Protein AF-0000000069025744 (afdb_homodimer)

Nearest PDB structures (foldseek):
  7x86-assembly1_A  TM=4.328E-01  e=5.949E+00  Micromonospora sp.
  4xzv-assembly2_D  TM=4.255E-01  e=7.023E+00  Homo sapiens
  4xzv-assembly2_D  TM=4.253E-01  e=6.540E+00  Homo sapiens
  7x86-assembly1_A  TM=3.741E-01  e=5.253E+00  Micromonospora sp.

Radius of gyration: 22.53 Å; Cα contacts (8 Å, |Δi|>4): 498; chains: 2; bounding box: 58×68×42 Å

pLDDT: mean 87.61, std 18.18, range [29.34, 98.56]

Structure (mmCIF, N/CA/C/O backbone):
data_AF-0000000069025744-model_v1
#
loop_
_entity.id
_entity.type
_entity.pdbx_description
1 polymer 'Glycine-rich protein'
#
loop_
_atom_site.group_PDB
_atom_site.id
_atom_site.type_symbol
_atom_site.label_atom_id
_atom_site.label_alt_id
_atom_site.label_comp_id
_atom_site.label_asym_id
_atom_site.label_entity_id
_atom_site.label_seq_id
_atom_site.pdbx_PDB_ins_code
_atom_site.Cartn_x
_atom_site.Cartn_y
_atom_site.Cartn_z
_atom_site.occupancy
_atom_site.B_iso_or_equiv
_atom_site.auth_seq_id
_atom_site.auth_comp_id
_atom_site.auth_asym_id
_atom_site.auth_atom_id
_atom_site.pdbx_PDB_model_num
ATOM 1 N N . MET A 1 1 ? -30.109 20.422 8.227 1 29.34 1 MET A N 1
ATOM 2 C CA . MET A 1 1 ? -29.656 19.062 7.996 1 29.34 1 MET A CA 1
ATOM 3 C C . MET A 1 1 ? -28.141 18.969 8.062 1 29.34 1 MET A C 1
ATOM 5 O O . MET A 1 1 ? -27.438 19.656 7.328 1 29.34 1 MET A O 1
ATOM 9 N N . TYR A 1 2 ? -27.578 18.953 9.289 1 35.34 2 TYR A N 1
ATOM 10 C CA . TYR A 1 2 ? -26.125 18.953 9.508 1 35.34 2 TYR A CA 1
ATOM 11 C C . TYR A 1 2 ? -25.438 18.016 8.531 1 35.34 2 TYR A C 1
ATOM 13 O O . TYR A 1 2 ? -25.766 16.812 8.469 1 35.34 2 TYR A O 1
ATOM 21 N N . PHE A 1 3 ? -25.375 18.344 7.293 1 41.5 3 PHE A N 1
ATOM 22 C CA . PHE A 1 3 ? -24.547 17.5 6.445 1 41.5 3 PHE A CA 1
ATOM 23 C C . PHE A 1 3 ? -23.344 16.969 7.223 1 41.5 3 PHE A C 1
ATOM 25 O O . PHE A 1 3 ? -22.422 17.734 7.535 1 41.5 3 PHE A O 1
ATOM 32 N N . THR A 1 4 ? -23.516 16.266 8.297 1 52.62 4 THR A N 1
ATOM 33 C CA . THR A 1 4 ? -22.469 15.609 9.07 1 52.62 4 THR A CA 1
ATOM 34 C C . THR A 1 4 ? -21.406 15.031 8.148 1 52.62 4 THR A C 1
ATOM 36 O O . THR A 1 4 ? -21.688 14.133 7.355 1 52.62 4 THR A O 1
ATOM 39 N N . GLY A 1 5 ? -20.734 15.891 7.492 1 65.31 5 GLY A N 1
ATOM 40 C CA . GLY A 1 5 ? -19.719 15.539 6.512 1 65.31 5 GLY A CA 1
ATOM 41 C C . GLY A 1 5 ? -18.969 14.258 6.848 1 65.31 5 GLY A C 1
ATOM 42 O O . GLY A 1 5 ? -18.922 13.852 8.008 1 65.31 5 GLY A O 1
ATOM 43 N N . SER A 1 6 ? -18.953 13.328 5.977 1 82.25 6 SER A N 1
ATOM 44 C CA . SER A 1 6 ? -18.438 11.977 6.145 1 82.25 6 SER A CA 1
ATOM 45 C C . SER A 1 6 ? -16.922 11.992 6.328 1 82.25 6 SER A C 1
ATOM 47 O O . SER A 1 6 ? -16.25 12.922 5.883 1 82.25 6 SER A O 1
ATOM 49 N N . GLN A 1 7 ? -16.438 11.336 7.395 1 89.75 7 GLN A N 1
ATOM 50 C CA . GLN A 1 7 ? -15.008 11.102 7.613 1 89.75 7 GLN A CA 1
ATOM 51 C C . GLN A 1 7 ? -14.516 9.906 6.809 1 89.75 7 GLN A C 1
ATOM 53 O O . GLN A 1 7 ? -15.234 8.906 6.672 1 89.75 7 GLN A O 1
ATOM 58 N N . SER A 1 8 ? -13.438 10.062 6.207 1 93.19 8 SER A N 1
ATOM 59 C CA . SER A 1 8 ? -12.836 8.953 5.469 1 93.19 8 SER A CA 1
ATOM 60 C C . SER A 1 8 ? -11.32 8.953 5.613 1 93.19 8 SER A C 1
ATOM 62 O O . SER A 1 8 ? -10.727 9.961 6 1 93.19 8 SER A O 1
ATOM 64 N N . PHE A 1 9 ? -10.75 7.812 5.395 1 92.88 9 PHE A N 1
ATOM 65 C CA . PHE A 1 9 ? -9.297 7.734 5.344 1 92.88 9 PHE A CA 1
ATOM 66 C C . PHE A 1 9 ? -8.844 6.789 4.238 1 92.88 9 PHE A C 1
ATOM 68 O O . PHE A 1 9 ? -9.633 5.98 3.744 1 92.88 9 PHE A O 1
ATOM 75 N N . SER A 1 10 ? -7.699 7 3.816 1 96.56 10 SER A N 1
ATOM 76 C CA . SER A 1 10 ? -7.035 6.133 2.85 1 96.56 10 SER A CA 1
ATOM 77 C C . SER A 1 10 ? -5.574 5.906 3.221 1 96.56 10 SER A C 1
ATOM 79 O O . SER A 1 10 ? -4.957 6.75 3.873 1 96.56 10 SER A O 1
ATOM 81 N N . TYR A 1 11 ? -5.102 4.809 2.92 1 95.62 11 TYR A N 1
ATOM 82 C CA . TYR A 1 11 ? -3.707 4.441 3.15 1 95.62 11 TYR A CA 1
ATOM 83 C C . TYR A 1 11 ? -3.131 3.703 1.949 1 95.62 11 TYR A C 1
ATOM 85 O O . TYR A 1 11 ? -3.828 2.916 1.306 1 95.62 11 TYR A O 1
ATOM 93 N N . ARG A 1 12 ? -1.938 4.02 1.595 1 97.88 12 ARG A N 1
ATOM 94 C CA . ARG A 1 12 ? -1.203 3.332 0.538 1 97.88 12 ARG A CA 1
ATOM 95 C C . ARG A 1 12 ? 0.235 3.057 0.961 1 97.88 12 ARG A C 1
ATOM 97 O O . ARG A 1 12 ? 0.878 3.904 1.583 1 97.88 12 ARG A O 1
ATOM 104 N N . ARG A 1 13 ? 0.636 1.901 0.664 1 97.25 13 ARG A N 1
ATOM 105 C CA . ARG A 1 13 ? 2.023 1.521 0.908 1 97.25 13 ARG A CA 1
ATOM 106 C C . ARG A 1 13 ? 2.598 0.753 -0.278 1 97.25 13 ARG A C 1
ATOM 108 O O . ARG A 1 13 ? 1.917 -0.09 -0.867 1 97.25 13 ARG A O 1
ATOM 115 N N . VAL A 1 14 ? 3.818 1.12 -0.57 1 98.25 14 VAL A N 1
ATOM 116 C CA . VAL A 1 14 ? 4.547 0.451 -1.644 1 98.25 14 VAL A CA 1
ATOM 117 C C . VAL A 1 14 ? 5.949 0.089 -1.167 1 98.25 14 VAL A C 1
ATOM 119 O O . VAL A 1 14 ? 6.609 0.885 -0.494 1 98.25 14 VAL A O 1
ATOM 122 N N . SER A 1 15 ? 6.34 -1.076 -1.54 1 97.69 15 SER A N 1
ATOM 123 C CA . SER A 1 15 ? 7.699 -1.492 -1.217 1 97.69 15 SER A CA 1
ATOM 124 C C . SER A 1 15 ? 8.344 -2.225 -2.387 1 97.69 15 SER A C 1
ATOM 126 O O . SER A 1 15 ? 7.672 -2.955 -3.117 1 97.69 15 SER A O 1
ATOM 128 N N . TYR A 1 16 ? 9.594 -2.02 -2.525 1 97.5 16 TYR A N 1
ATOM 129 C CA . TYR A 1 16 ? 10.43 -2.74 -3.477 1 97.5 16 TYR A CA 1
ATOM 130 C C . TYR A 1 16 ? 11.633 -3.365 -2.781 1 97.5 16 TYR A C 1
ATOM 132 O O . TYR A 1 16 ? 12.164 -2.803 -1.818 1 97.5 16 TYR A O 1
ATOM 140 N N . GLY A 1 17 ? 12.016 -4.527 -3.301 1 94.12 17 GLY A N 1
ATOM 141 C CA . GLY A 1 17 ? 13.172 -5.184 -2.727 1 94.12 17 GLY A CA 1
ATOM 142 C C . GLY A 1 17 ? 13.828 -6.18 -3.672 1 94.12 17 GLY A C 1
ATOM 143 O O . GLY A 1 17 ? 13.391 -6.336 -4.812 1 94.12 17 GLY A O 1
ATOM 144 N N . GLY A 1 18 ? 14.938 -6.805 -3.146 1 89.44 18 GLY A N 1
ATOM 145 C CA . GLY A 1 18 ? 15.695 -7.828 -3.848 1 89.44 18 GLY A CA 1
ATOM 146 C C . GLY A 1 18 ? 16.391 -8.797 -2.912 1 89.44 18 GLY A C 1
ATOM 147 O O . GLY A 1 18 ? 15.844 -9.164 -1.868 1 89.44 18 GLY A O 1
ATOM 148 N N . LEU A 1 19 ? 17.5 -9.266 -3.352 1 84.44 19 LEU A N 1
ATOM 149 C CA . LEU A 1 19 ? 18.25 -10.273 -2.623 1 84.44 19 LEU A CA 1
ATOM 150 C C . LEU A 1 19 ? 18.688 -9.75 -1.259 1 84.44 19 LEU A C 1
ATOM 152 O O . LEU A 1 19 ? 18.734 -10.508 -0.286 1 84.44 19 LEU A O 1
ATOM 156 N N . ASN A 1 20 ? 18.906 -8.5 -1.206 1 88.06 20 ASN A N 1
ATOM 157 C CA . ASN A 1 20 ? 19.422 -7.918 0.027 1 88.06 20 ASN A CA 1
ATOM 158 C C . ASN A 1 20 ? 18.297 -7.336 0.882 1 88.06 20 ASN A C 1
ATOM 160 O O . ASN A 1 20 ? 18.547 -6.547 1.794 1 88.06 20 ASN A O 1
ATOM 164 N N . GLY A 1 21 ? 17.094 -7.668 0.552 1 89.25 21 GLY A N 1
ATOM 165 C CA . GLY A 1 21 ? 15.961 -7.176 1.323 1 89.25 21 GLY A CA 1
ATOM 166 C C . GLY A 1 21 ? 15.281 -5.977 0.688 1 89.25 21 GLY A C 1
ATOM 167 O O . GLY A 1 21 ? 15.477 -5.703 -0.499 1 89.25 21 GLY A O 1
ATOM 168 N N . MET A 1 22 ? 14.508 -5.336 1.455 1 93.88 22 MET A N 1
ATOM 169 C CA . MET A 1 22 ? 13.766 -4.168 0.999 1 93.88 22 MET A CA 1
ATOM 170 C C . MET A 1 22 ? 14.68 -2.955 0.858 1 93.88 22 MET A C 1
ATOM 172 O O . MET A 1 22 ? 15.445 -2.639 1.772 1 93.88 22 MET A O 1
ATOM 176 N N . TYR A 1 23 ? 14.594 -2.287 -0.299 1 97 23 TYR A N 1
ATOM 177 C CA . TYR A 1 23 ? 15.477 -1.135 -0.456 1 97 23 TYR A CA 1
ATOM 178 C C . TYR A 1 23 ? 14.664 0.151 -0.594 1 97 23 TYR A C 1
ATOM 180 O O . TYR A 1 23 ? 15.219 1.251 -0.501 1 97 23 TYR A O 1
ATOM 188 N N . TYR A 1 24 ? 13.438 0.059 -0.824 1 98.06 24 TYR A N 1
ATOM 189 C CA . TYR A 1 24 ? 12.586 1.236 -0.967 1 98.06 24 TYR A CA 1
ATOM 190 C C . TYR A 1 24 ? 11.211 0.99 -0.37 1 98.06 24 TYR A C 1
ATOM 192 O O . TYR A 1 24 ? 10.602 -0.061 -0.598 1 98.06 24 TYR A O 1
ATOM 200 N N . THR A 1 25 ? 10.719 1.903 0.374 1 97.94 25 THR A N 1
ATOM 201 C CA . THR A 1 25 ? 9.359 1.868 0.908 1 97.94 25 THR A CA 1
ATOM 202 C C . THR A 1 25 ? 8.75 3.266 0.921 1 97.94 25 THR A C 1
ATOM 204 O O . THR A 1 25 ? 9.43 4.246 1.234 1 97.94 25 THR A O 1
ATOM 207 N N . CYS A 1 26 ? 7.531 3.336 0.535 1 98.25 26 CYS A N 1
ATOM 208 C CA . CYS A 1 26 ? 6.738 4.555 0.65 1 98.25 26 CYS A CA 1
ATOM 209 C C . CYS A 1 26 ? 5.371 4.262 1.26 1 98.25 26 CYS A C 1
ATOM 211 O O . CYS A 1 26 ? 4.688 3.328 0.839 1 98.25 26 CYS A O 1
ATOM 213 N N . SER A 1 27 ? 5.012 5.008 2.217 1 97.12 27 SER A N 1
ATOM 214 C CA . SER A 1 27 ? 3.676 4.934 2.801 1 97.12 27 SER A CA 1
ATOM 215 C C . SER A 1 27 ? 2.984 6.293 2.781 1 97.12 27 SER A C 1
ATOM 217 O O . SER A 1 27 ? 3.621 7.32 3.021 1 97.12 27 SER A O 1
ATOM 219 N N . GLU A 1 28 ? 1.773 6.258 2.402 1 97.31 28 GLU A N 1
ATOM 220 C CA . GLU A 1 28 ? 0.955 7.465 2.34 1 97.31 28 GLU A CA 1
ATOM 221 C C . GLU A 1 28 ? -0.385 7.258 3.041 1 97.31 28 GLU A C 1
ATOM 223 O O . GLU A 1 28 ? -1.04 6.23 2.85 1 97.31 28 GLU A O 1
ATOM 228 N N . GLY A 1 29 ? -0.691 8.242 3.807 1 95 29 GLY A N 1
ATOM 229 C CA . GLY A 1 29 ? -1.984 8.258 4.469 1 95 29 GLY A CA 1
ATOM 230 C C . GLY A 1 29 ? -2.699 9.594 4.355 1 95 29 GLY A C 1
ATOM 231 O O . GLY A 1 29 ? -2.061 10.648 4.359 1 95 29 GLY A O 1
ATOM 232 N N . ARG A 1 30 ? -4 9.469 4.262 1 95.62 30 ARG A N 1
ATOM 233 C CA . ARG A 1 30 ? -4.82 10.68 4.191 1 95.62 30 ARG A CA 1
ATOM 234 C C . ARG A 1 30 ? -6.117 10.5 4.973 1 95.62 30 ARG A C 1
ATOM 236 O O . ARG A 1 30 ? -6.758 9.453 4.895 1 95.62 30 ARG A O 1
ATOM 243 N N . MET A 1 31 ? -6.363 11.508 5.695 1 94.19 31 MET A N 1
ATOM 244 C CA . MET A 1 31 ? -7.641 11.578 6.398 1 94.19 31 MET A CA 1
ATOM 245 C C . MET A 1 31 ? -8.398 12.844 6.023 1 94.19 31 MET A C 1
ATOM 247 O O . MET A 1 31 ? -7.805 13.914 5.891 1 94.19 31 MET A O 1
ATOM 251 N N . ILE A 1 32 ? -9.664 12.633 5.855 1 93.88 32 ILE A N 1
ATOM 252 C CA . ILE A 1 32 ? -10.531 13.758 5.527 1 93.88 32 ILE A CA 1
ATOM 253 C C . ILE A 1 32 ? -11.734 13.773 6.465 1 93.88 32 ILE A C 1
ATOM 255 O O . ILE A 1 32 ? -12.367 12.734 6.688 1 93.88 32 ILE A O 1
ATOM 259 N N . GLY A 1 33 ? -11.93 14.891 7.047 1 92 33 GLY A N 1
ATOM 260 C CA . GLY A 1 33 ? -13.094 15.07 7.898 1 92 33 GLY A CA 1
ATOM 261 C C . GLY A 1 33 ? -14.07 16.109 7.363 1 92 33 GLY A C 1
ATOM 262 O O . GLY A 1 33 ? -13.852 16.672 6.293 1 92 33 GLY A O 1
ATOM 263 N N . PRO A 1 34 ? -15.148 16.172 8.148 1 89.44 34 PRO A N 1
ATOM 264 C CA . PRO A 1 34 ? -16.094 17.219 7.754 1 89.44 34 PRO A CA 1
ATOM 265 C C . PRO A 1 34 ? -15.5 18.625 7.824 1 89.44 34 PRO A C 1
ATOM 267 O O . PRO A 1 34 ? -14.43 18.812 8.422 1 89.44 34 PRO A O 1
ATOM 270 N N . ASP A 1 35 ? -16.031 19.625 7.152 1 84.94 35 ASP A N 1
ATOM 271 C CA . ASP A 1 35 ? -15.648 21.031 7.141 1 84.94 35 ASP A CA 1
ATOM 272 C C . ASP A 1 35 ? -14.289 21.234 6.48 1 84.94 35 ASP A C 1
ATOM 274 O O . ASP A 1 35 ? -13.547 22.156 6.836 1 84.94 35 ASP A O 1
ATOM 278 N N . GLY A 1 36 ? -13.82 20.328 5.816 1 90.06 36 GLY A N 1
ATOM 279 C CA . GLY A 1 36 ? -12.656 20.516 4.965 1 90.06 36 GLY A CA 1
ATOM 280 C C . GLY A 1 36 ? -11.344 20.234 5.676 1 90.06 36 GLY A C 1
ATOM 281 O O . GLY A 1 36 ? -10.281 20.656 5.211 1 90.06 36 GLY A O 1
ATOM 282 N N . VAL A 1 37 ? -11.445 19.609 6.852 1 94.25 37 VAL A N 1
ATOM 283 C CA . VAL A 1 37 ? -10.227 19.312 7.59 1 94.25 37 VAL A CA 1
ATOM 284 C C . VAL A 1 37 ? -9.523 18.109 6.961 1 94.25 37 VAL A C 1
ATOM 286 O O . VAL A 1 37 ? -10.156 17.109 6.633 1 94.25 37 VAL A O 1
ATOM 289 N N . VAL A 1 38 ? -8.203 18.25 6.762 1 95.5 38 VAL A N 1
ATOM 290 C CA . VAL A 1 38 ? -7.445 17.203 6.094 1 95.5 38 VAL A CA 1
ATOM 291 C C . VAL A 1 38 ? -6.105 17 6.805 1 95.5 38 VAL A C 1
ATOM 293 O O . VAL A 1 38 ? -5.457 17.969 7.203 1 95.5 38 VAL A O 1
ATOM 296 N N . LEU A 1 39 ? -5.77 15.734 6.91 1 95.19 39 LEU A N 1
ATOM 297 C CA . LEU A 1 39 ? -4.426 15.344 7.316 1 95.19 39 LEU A CA 1
ATOM 298 C C . LEU A 1 39 ? -3.824 14.359 6.32 1 95.19 39 LEU A C 1
ATOM 300 O O . LEU A 1 39 ? -4.438 13.344 5.996 1 95.19 39 LEU A O 1
ATOM 304 N N . ALA A 1 40 ? -2.674 14.711 5.82 1 96.44 40 ALA A N 1
ATOM 305 C CA . ALA A 1 40 ? -1.946 13.812 4.926 1 96.44 40 ALA A CA 1
ATOM 306 C C . ALA A 1 40 ? -0.527 13.57 5.434 1 96.44 40 ALA A C 1
ATOM 308 O O . ALA A 1 40 ? 0.134 14.492 5.914 1 96.44 40 ALA A O 1
ATOM 309 N N . GLU A 1 41 ? -0.184 12.383 5.32 1 95.81 41 GLU A N 1
ATOM 310 C CA . GLU A 1 41 ? 1.16 11.984 5.73 1 95.81 41 GLU A CA 1
ATOM 311 C C . GLU A 1 41 ? 1.815 11.086 4.688 1 95.81 41 GLU A C 1
ATOM 313 O O . GLU A 1 41 ? 1.167 10.195 4.129 1 95.81 41 GLU A O 1
ATOM 318 N N . MET A 1 42 ? 3.072 11.398 4.457 1 97.69 42 MET A N 1
ATOM 319 C CA . MET A 1 42 ? 3.857 10.57 3.553 1 97.69 42 MET A CA 1
ATOM 320 C C . MET A 1 42 ? 5.242 10.289 4.129 1 97.69 42 MET A C 1
ATOM 322 O O . MET A 1 42 ? 5.922 11.211 4.59 1 97.69 42 MET A O 1
ATOM 326 N N . LYS A 1 43 ? 5.562 9.078 4.176 1 97.44 43 LYS A N 1
ATOM 327 C CA . LYS A 1 43 ? 6.902 8.648 4.562 1 97.44 43 LYS A CA 1
ATOM 328 C C . LYS A 1 43 ? 7.562 7.828 3.453 1 97.44 43 LYS A C 1
ATOM 330 O O . LYS A 1 43 ? 6.969 6.875 2.941 1 97.44 43 LYS A O 1
ATOM 335 N N . GLU A 1 44 ? 8.734 8.242 3.145 1 98.44 44 GLU A N 1
ATOM 336 C CA . GLU A 1 44 ? 9.516 7.551 2.129 1 98.44 44 GLU A CA 1
ATOM 337 C C . GLU A 1 44 ? 10.906 7.207 2.648 1 98.44 44 GLU A C 1
ATOM 339 O O . GLU A 1 44 ? 11.555 8.031 3.295 1 98.44 44 GLU A O 1
ATOM 344 N N . GLU A 1 45 ? 11.258 5.984 2.428 1 98.38 45 GLU A N 1
ATOM 345 C CA . GLU A 1 45 ? 12.594 5.531 2.785 1 98.38 45 GLU A CA 1
ATOM 346 C C . GLU A 1 45 ? 13.289 4.863 1.601 1 98.38 45 GLU A C 1
ATOM 348 O O . GLU A 1 45 ? 12.766 3.898 1.035 1 98.38 45 GLU A O 1
ATOM 353 N N . ASP A 1 46 ? 14.414 5.445 1.262 1 98.38 46 ASP A N 1
ATOM 354 C CA . ASP A 1 46 ? 15.289 4.887 0.235 1 98.38 46 ASP A CA 1
ATOM 355 C C . ASP A 1 46 ? 16.609 4.406 0.835 1 98.38 46 ASP A C 1
ATOM 357 O O . ASP A 1 46 ? 17.484 5.215 1.145 1 98.38 46 ASP A O 1
ATOM 361 N N . LYS A 1 47 ? 16.734 3.145 0.866 1 96.94 47 LYS A N 1
ATOM 362 C CA . LYS A 1 47 ? 17.906 2.57 1.543 1 96.94 47 LYS A CA 1
ATOM 363 C C . LYS A 1 47 ? 19.109 2.539 0.62 1 96.94 47 LYS A C 1
ATOM 365 O O . LYS A 1 47 ? 20.25 2.412 1.084 1 96.94 47 LYS A O 1
ATOM 370 N N . MET A 1 48 ? 18.875 2.57 -0.663 1 95.44 48 MET A N 1
ATOM 371 C CA . MET A 1 48 ? 19.984 2.521 -1.607 1 95.44 48 MET A CA 1
ATOM 372 C C . MET A 1 48 ? 20.891 3.742 -1.45 1 95.44 48 MET A C 1
ATOM 374 O O . MET A 1 48 ? 22.109 3.635 -1.553 1 95.44 48 MET A O 1
ATOM 378 N N . ILE A 1 49 ? 20.297 4.816 -1.149 1 96.31 49 ILE A N 1
ATOM 379 C CA . ILE A 1 49 ? 21.094 6.031 -0.992 1 96.31 49 ILE A CA 1
ATOM 380 C C . ILE A 1 49 ? 21.062 6.477 0.469 1 96.31 49 ILE A C 1
ATOM 382 O O . ILE A 1 49 ? 21.703 7.469 0.832 1 96.31 49 ILE A O 1
ATOM 386 N N . GLY A 1 50 ? 20.328 5.82 1.246 1 97.56 50 GLY A N 1
ATOM 387 C CA . GLY A 1 50 ? 20.312 6.09 2.676 1 97.56 50 GLY A CA 1
ATOM 388 C C . GLY A 1 50 ? 19.594 7.379 3.029 1 97.56 50 GLY A C 1
ATOM 389 O O . GLY A 1 50 ? 20.062 8.148 3.871 1 97.56 50 GLY A O 1
ATOM 390 N N . GLU A 1 51 ? 18.547 7.66 2.344 1 98.19 51 GLU A N 1
ATOM 391 C CA . GLU A 1 51 ? 17.766 8.867 2.605 1 98.19 51 GLU A CA 1
ATOM 392 C C . GLU A 1 51 ? 16.328 8.531 2.969 1 98.19 51 GLU A C 1
ATOM 394 O O . GLU A 1 51 ? 15.797 7.5 2.551 1 98.19 51 GLU A O 1
ATOM 399 N N . SER A 1 52 ? 15.766 9.422 3.746 1 98.31 52 SER A N 1
ATOM 400 C CA . SER A 1 52 ? 14.336 9.312 4.02 1 98.31 52 SER A CA 1
ATOM 401 C C . SER A 1 52 ? 13.656 10.672 3.996 1 98.31 52 SER A C 1
ATOM 403 O O . SER A 1 52 ? 14.297 11.695 4.262 1 98.31 52 SER A O 1
ATOM 405 N N . LEU A 1 53 ? 12.414 10.68 3.588 1 98.44 53 LEU A N 1
ATOM 406 C CA . LEU A 1 53 ? 11.547 11.859 3.559 1 98.44 53 LEU A CA 1
ATOM 407 C C . LEU A 1 53 ? 10.266 11.602 4.344 1 98.44 53 LEU A C 1
ATOM 409 O O . LEU A 1 53 ? 9.633 10.555 4.191 1 98.44 53 LEU A O 1
ATOM 413 N N . HIS A 1 54 ? 9.984 12.57 5.184 1 97.31 54 HIS A N 1
ATOM 414 C CA . HIS A 1 54 ? 8.734 12.531 5.93 1 97.31 54 HIS A CA 1
ATOM 415 C C . HIS A 1 54 ? 7.973 13.852 5.809 1 97.31 54 HIS A C 1
ATOM 417 O O . HIS A 1 54 ? 8.484 14.906 6.184 1 97.31 54 HIS A O 1
ATOM 423 N N . THR A 1 55 ? 6.742 13.758 5.293 1 97.94 55 THR A N 1
ATOM 424 C CA . THR A 1 55 ? 5.926 14.945 5.109 1 97.94 55 THR A CA 1
ATOM 425 C C . THR A 1 55 ? 4.602 14.812 5.855 1 97.94 55 THR A C 1
ATOM 427 O O . THR A 1 55 ? 3.932 13.781 5.766 1 97.94 55 THR A O 1
ATOM 430 N N . ILE A 1 56 ? 4.324 15.82 6.605 1 96.56 56 ILE A N 1
ATOM 431 C CA . ILE A 1 56 ? 2.998 15.945 7.199 1 96.56 56 ILE A CA 1
ATOM 432 C C . ILE A 1 56 ? 2.322 17.219 6.68 1 96.56 56 ILE A C 1
ATOM 434 O O . ILE A 1 56 ? 2.904 18.297 6.727 1 96.56 56 ILE A O 1
ATOM 438 N N . SER A 1 57 ? 1.107 17.047 6.188 1 97.38 57 SER A N 1
ATOM 439 C CA . SER A 1 57 ? 0.341 18.172 5.656 1 97.38 57 SER A CA 1
ATOM 440 C C . SER A 1 57 ? -1.021 18.281 6.336 1 97.38 57 SER A C 1
ATOM 442 O O . SER A 1 57 ? -1.79 17.312 6.352 1 97.38 57 SER A O 1
ATOM 444 N N . LYS A 1 58 ? -1.201 19.422 6.809 1 96.06 58 LYS A N 1
ATOM 445 C CA . LYS A 1 58 ? -2.479 19.766 7.43 1 96.06 58 LYS A CA 1
ATOM 446 C C . LYS A 1 58 ? -3.244 20.781 6.598 1 96.06 58 LYS A C 1
ATOM 448 O O . LYS A 1 58 ? -2.65 21.719 6.051 1 96.06 58 LYS A O 1
ATOM 453 N N . GLY A 1 59 ? -4.547 20.547 6.445 1 96.88 59 GLY A N 1
ATOM 454 C CA . GLY A 1 59 ? -5.367 21.484 5.691 1 96.88 59 GLY A CA 1
ATOM 455 C C . GLY A 1 59 ? -6.73 21.719 6.312 1 96.88 59 GLY A C 1
ATOM 456 O O . GLY A 1 59 ? -7.324 20.797 6.879 1 96.88 59 GLY A O 1
ATOM 457 N N . ILE A 1 60 ? -7.223 22.875 6.141 1 95.31 60 ILE A N 1
ATOM 458 C CA . ILE A 1 60 ? -8.602 23.203 6.492 1 95.31 60 ILE A CA 1
ATOM 459 C C . ILE A 1 60 ? -9.109 24.328 5.586 1 95.31 60 ILE A C 1
ATOM 461 O O . ILE A 1 60 ? -8.484 25.391 5.488 1 95.31 60 ILE A O 1
ATOM 465 N N . HIS A 1 61 ? -10.258 23.984 4.887 1 94.62 61 HIS A N 1
ATOM 466 C CA . HIS A 1 61 ? -10.789 24.891 3.875 1 94.62 61 HIS A CA 1
ATOM 467 C C . HIS A 1 61 ? -9.727 25.25 2.838 1 94.62 61 HIS A C 1
ATOM 469 O O . HIS A 1 61 ? -9.234 24.375 2.123 1 94.62 61 HIS A O 1
ATOM 475 N N . ASN A 1 62 ? -9.328 26.516 2.768 1 95.56 62 ASN A N 1
ATOM 476 C CA . ASN A 1 62 ? -8.383 26.906 1.721 1 95.56 62 ASN A CA 1
ATOM 477 C C . ASN A 1 62 ? -6.977 27.109 2.275 1 95.56 62 ASN A C 1
ATOM 479 O O . ASN A 1 62 ? -6.07 27.516 1.549 1 95.56 62 ASN A O 1
ATOM 483 N N . LYS A 1 63 ? -6.766 26.812 3.486 1 97.62 63 LYS A N 1
ATOM 484 C CA . LYS A 1 63 ? -5.469 27.031 4.125 1 97.62 63 LYS A CA 1
ATOM 485 C C . LYS A 1 63 ? -4.758 25.703 4.383 1 97.62 63 LYS A C 1
ATOM 487 O O . LYS A 1 63 ? -5.406 24.688 4.613 1 97.62 63 LYS A O 1
ATOM 492 N N . GLY A 1 64 ? -3.408 25.719 4.352 1 97.75 64 GLY A N 1
ATOM 493 C CA . GLY A 1 64 ? -2.639 24.5 4.551 1 97.75 64 GLY A CA 1
ATOM 494 C C . GLY A 1 64 ? -1.244 24.766 5.09 1 97.75 64 GLY A C 1
ATOM 495 O O . GLY A 1 64 ? -0.662 25.812 4.84 1 97.75 64 GLY A O 1
ATOM 496 N N . HIS A 1 65 ? -0.839 23.812 5.766 1 97.94 65 HIS A N 1
ATOM 497 C CA . HIS A 1 65 ? 0.507 23.812 6.328 1 97.94 65 HIS A CA 1
ATOM 498 C C . HIS A 1 65 ? 1.169 22.438 6.148 1 97.94 65 HIS A C 1
ATOM 500 O O . HIS A 1 65 ? 0.625 21.422 6.578 1 97.94 65 HIS A O 1
ATOM 506 N N . SER A 1 66 ? 2.336 22.422 5.48 1 98.06 66 SER A N 1
ATOM 507 C CA . SER A 1 66 ? 3.076 21.172 5.277 1 98.06 66 SER A CA 1
ATOM 508 C C . SER A 1 66 ? 4.5 21.281 5.816 1 98.06 66 SER A C 1
ATOM 510 O O . SER A 1 66 ? 5.156 22.312 5.637 1 98.06 66 SER A O 1
ATOM 512 N N . VAL A 1 67 ? 4.887 20.234 6.469 1 97.69 67 VAL A N 1
ATOM 513 C CA . VAL A 1 67 ? 6.262 20.125 6.949 1 97.69 67 VAL A CA 1
ATOM 514 C C . VAL A 1 67 ? 6.91 18.875 6.375 1 97.69 67 VAL A C 1
ATOM 516 O O . VAL A 1 67 ? 6.395 17.766 6.559 1 97.69 67 VAL A O 1
ATOM 519 N N . THR A 1 68 ? 7.969 19.078 5.684 1 98.25 68 THR A N 1
ATOM 520 C CA . THR A 1 68 ? 8.742 17.953 5.145 1 98.25 68 THR A CA 1
ATOM 521 C C . THR A 1 68 ? 10.109 17.891 5.809 1 98.25 68 THR A C 1
ATOM 523 O O . THR A 1 68 ? 10.852 18.875 5.828 1 98.25 68 THR A O 1
ATOM 526 N N . THR A 1 69 ? 10.375 16.766 6.348 1 98.38 69 THR A N 1
ATOM 527 C CA . THR A 1 69 ? 11.68 16.5 6.938 1 98.38 69 THR A CA 1
ATOM 528 C C . THR A 1 69 ? 12.469 15.508 6.094 1 98.38 69 THR A C 1
ATOM 530 O O . THR A 1 69 ? 11.969 14.422 5.777 1 98.38 69 THR A O 1
ATOM 533 N N . LYS A 1 70 ? 13.641 15.906 5.73 1 98.56 70 LYS A N 1
ATOM 534 C CA . LYS A 1 70 ? 14.562 15.031 5.016 1 98.56 70 LYS A CA 1
ATOM 535 C C . LYS A 1 70 ? 15.711 14.586 5.914 1 98.56 70 LYS A C 1
ATOM 537 O O . LYS A 1 70 ? 16.344 15.414 6.582 1 98.56 70 LYS A O 1
ATOM 542 N N . HIS A 1 71 ? 15.891 13.305 5.906 1 98.56 71 HIS A N 1
ATOM 543 C CA . HIS A 1 71 ? 17.078 12.727 6.543 1 98.56 71 HIS A CA 1
ATOM 544 C C . HIS A 1 71 ? 18.062 12.203 5.504 1 98.56 71 HIS A C 1
ATOM 546 O O . HIS A 1 71 ? 17.734 11.305 4.727 1 98.56 71 HIS A O 1
ATOM 552 N N . SER A 1 72 ? 19.266 12.75 5.609 1 97.81 72 SER A N 1
ATOM 553 C CA . SER A 1 72 ? 20.281 12.383 4.621 1 97.81 72 SER A CA 1
ATOM 554 C C . SER A 1 72 ? 21.188 11.281 5.145 1 97.81 72 SER A C 1
ATOM 556 O O . SER A 1 72 ? 21.203 11.008 6.348 1 97.81 72 SER A O 1
ATOM 558 N N . SER A 1 73 ? 21.906 10.703 4.16 1 96.94 73 SER A N 1
ATOM 559 C CA . SER A 1 73 ? 22.75 9.562 4.477 1 96.94 73 SER A CA 1
ATOM 560 C C . SER A 1 73 ? 23.906 9.969 5.395 1 96.94 73 SER A C 1
ATOM 562 O O . SER A 1 73 ? 24.422 9.141 6.145 1 96.94 73 SER A O 1
ATOM 564 N N . ASP A 1 74 ? 24.203 11.117 5.422 1 96.62 74 ASP A N 1
ATOM 565 C CA . ASP A 1 74 ? 25.312 11.562 6.266 1 96.62 74 ASP A CA 1
ATOM 566 C C . ASP A 1 74 ? 24.812 11.977 7.648 1 96.62 74 ASP A C 1
ATOM 568 O O . ASP A 1 74 ? 25.562 12.523 8.453 1 96.62 74 ASP A O 1
ATOM 572 N N . GLY A 1 75 ? 23.594 11.82 7.859 1 95.81 75 GLY A N 1
ATOM 573 C CA . GLY A 1 75 ? 23.047 12.078 9.18 1 95.81 75 GLY A CA 1
ATOM 574 C C . GLY A 1 75 ? 22.406 13.445 9.305 1 95.81 75 GLY A C 1
ATOM 575 O O . GLY A 1 75 ? 21.797 13.758 10.328 1 95.81 75 GLY A O 1
ATOM 576 N N . ARG A 1 76 ? 22.516 14.234 8.281 1 97.38 76 ARG A N 1
ATOM 577 C CA . ARG A 1 76 ? 21.922 15.562 8.328 1 97.38 76 ARG A CA 1
ATOM 578 C C . ARG A 1 76 ? 20.406 15.492 8.211 1 97.38 76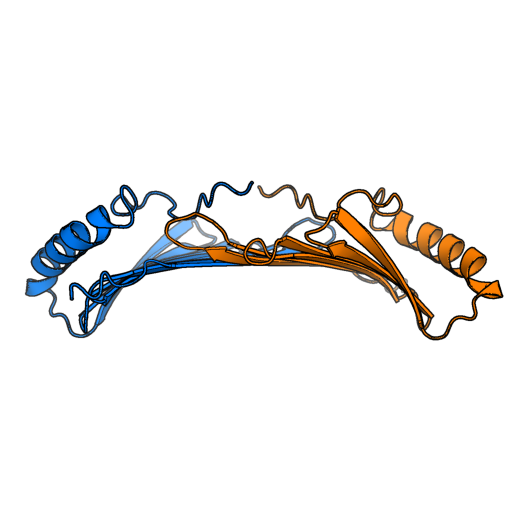 ARG A C 1
ATOM 580 O O . ARG A 1 76 ? 19.875 14.633 7.504 1 97.38 76 ARG A O 1
ATOM 587 N N . GLU A 1 77 ? 19.766 16.422 8.93 1 97.94 77 GLU A N 1
ATOM 588 C CA . GLU A 1 77 ? 18.312 16.594 8.844 1 97.94 77 GLU A CA 1
ATOM 589 C C . GLU A 1 77 ? 17.953 17.984 8.328 1 97.94 77 GLU A C 1
ATOM 591 O O . GLU A 1 77 ? 18.453 19 8.852 1 97.94 77 GLU A O 1
ATOM 596 N N . ASP A 1 78 ? 17.172 18.031 7.293 1 98.25 78 ASP A N 1
ATOM 597 C CA . ASP A 1 78 ? 16.656 19.281 6.742 1 98.25 78 ASP A CA 1
ATOM 598 C C . ASP A 1 78 ? 15.133 19.312 6.773 1 98.25 78 ASP A C 1
ATOM 600 O O . ASP A 1 78 ? 14.484 18.297 6.531 1 98.25 78 ASP A O 1
ATOM 604 N N . THR A 1 79 ? 14.633 20.484 7.184 1 98.12 79 THR A N 1
ATOM 605 C CA . THR A 1 79 ? 13.188 20.625 7.254 1 98.12 79 THR A CA 1
ATOM 606 C C . THR A 1 79 ? 12.711 21.766 6.367 1 98.12 79 THR A C 1
ATOM 608 O O . THR A 1 79 ? 13.32 22.844 6.352 1 98.12 79 THR A O 1
ATOM 611 N N . LEU A 1 80 ? 11.664 21.484 5.59 1 98.25 80 LEU A N 1
ATOM 612 C CA . LEU A 1 80 ? 11.016 22.484 4.746 1 98.25 80 LEU A CA 1
ATOM 613 C C . LEU A 1 80 ? 9.555 22.688 5.152 1 98.25 80 LEU A C 1
ATOM 615 O O . LEU A 1 80 ? 8.797 21.719 5.238 1 98.25 80 LEU A O 1
ATOM 619 N N . GLN A 1 81 ? 9.312 23.969 5.484 1 96.62 81 GLN A N 1
ATOM 620 C CA . GLN A 1 81 ? 7.938 24.328 5.812 1 96.62 81 GLN A CA 1
ATOM 621 C C . GLN A 1 81 ? 7.273 25.078 4.656 1 96.62 81 GLN A C 1
ATOM 623 O O . GLN A 1 81 ? 7.867 25.984 4.07 1 96.62 81 GLN A O 1
ATOM 628 N N . THR A 1 82 ? 6.027 24.594 4.352 1 98 82 THR A N 1
ATOM 629 C CA . THR A 1 82 ? 5.273 25.219 3.275 1 98 82 THR A CA 1
ATOM 630 C C . THR A 1 82 ? 3.891 25.641 3.762 1 98 82 THR A C 1
ATOM 632 O O . THR A 1 82 ? 3.158 24.844 4.34 1 98 82 THR A O 1
ATOM 635 N N . LEU A 1 83 ? 3.605 26.922 3.527 1 98.44 83 LEU A N 1
ATOM 636 C CA . LEU A 1 83 ? 2.289 27.453 3.857 1 98.44 83 LEU A CA 1
ATOM 637 C C . LEU A 1 83 ? 1.467 27.688 2.596 1 98.44 83 LEU A C 1
ATOM 639 O O . LEU A 1 83 ? 1.975 28.234 1.609 1 98.44 83 LEU A O 1
ATOM 643 N N . HIS A 1 84 ? 0.312 27.312 2.568 1 98.12 84 HIS A N 1
ATOM 644 C CA . HIS A 1 84 ? -0.621 27.516 1.468 1 98.12 84 HIS A CA 1
ATOM 645 C C . HIS A 1 84 ? -1.774 28.422 1.891 1 98.12 84 HIS A C 1
ATOM 647 O O . HIS A 1 84 ? -2.576 28.047 2.75 1 98.12 84 HIS A O 1
ATOM 653 N N . ASN A 1 85 ? -1.912 29.578 1.298 1 97.44 85 ASN A N 1
ATOM 654 C CA . ASN A 1 85 ? -2.945 30.578 1.567 1 97.44 85 ASN A CA 1
ATOM 655 C C . ASN A 1 85 ? -2.955 31 3.035 1 97.44 85 ASN A C 1
ATOM 657 O O . ASN A 1 85 ? -4.02 31.141 3.635 1 97.44 85 ASN A O 1
ATOM 661 N N . LEU A 1 86 ? -1.857 30.969 3.553 1 92.38 86 LEU A N 1
ATOM 662 C CA . LEU A 1 86 ? -1.624 31.297 4.957 1 92.38 86 LEU A CA 1
ATOM 663 C C . LEU A 1 86 ? -0.323 32.094 5.121 1 92.38 86 LEU A C 1
ATOM 665 O O . LEU A 1 86 ? 0.706 31.703 4.555 1 92.38 86 LEU A O 1
ATOM 669 N N . ASP A 1 87 ? -0.42 33.25 5.84 1 94.75 87 ASP A N 1
ATOM 670 C CA . ASP A 1 87 ? 0.811 33.969 6.145 1 94.75 87 ASP A CA 1
ATOM 671 C C . ASP A 1 87 ? 1.449 33.438 7.43 1 94.75 87 ASP A C 1
ATOM 673 O O . ASP A 1 87 ? 0.773 32.844 8.266 1 94.75 87 ASP A O 1
ATOM 677 N N . GLU A 1 88 ? 2.717 33.625 7.625 1 94.94 88 GLU A N 1
ATOM 678 C CA . GLU A 1 88 ? 3.477 33.125 8.766 1 94.94 88 GLU A CA 1
ATOM 679 C C . GLU A 1 88 ? 2.879 33.594 10.086 1 94.94 88 GLU A C 1
ATOM 681 O O . GLU A 1 88 ? 2.863 32.844 11.07 1 94.94 88 GLU A O 1
ATOM 686 N N . ASP A 1 89 ? 2.396 34.844 10.141 1 96.25 89 ASP A N 1
ATOM 687 C CA . ASP A 1 89 ? 1.879 35.406 11.391 1 96.25 89 ASP A CA 1
ATOM 688 C C . ASP A 1 89 ? 0.545 34.75 11.766 1 96.25 89 ASP A C 1
ATOM 690 O O . ASP A 1 89 ? 0.095 34.875 12.906 1 96.25 89 ASP A O 1
ATOM 694 N N . GLU A 1 90 ? -0.019 34.062 10.742 1 97.06 90 GLU A N 1
ATOM 695 C CA . GLU A 1 90 ? -1.307 33.438 10.969 1 97.06 90 GLU A CA 1
ATOM 696 C C . GLU A 1 90 ? -1.129 31.953 11.305 1 97.06 90 GLU A C 1
ATOM 698 O O . GLU A 1 90 ? -2.1 31.266 11.625 1 97.06 90 GLU A O 1
ATOM 703 N N . LEU A 1 91 ? 0.012 31.438 11.258 1 97.38 91 LEU A N 1
ATOM 704 C CA . LEU A 1 91 ? 0.284 30 11.391 1 97.38 91 LEU A CA 1
ATOM 705 C C . LEU A 1 91 ? -0.213 29.469 12.734 1 97.38 91 LEU A C 1
ATOM 707 O O . LEU A 1 91 ? -0.811 28.391 12.797 1 97.38 91 LEU A O 1
ATOM 711 N N . GLY A 1 92 ? 0.07 30.125 13.766 1 96.44 92 GLY A N 1
ATOM 712 C CA . GLY A 1 92 ? -0.381 29.703 15.078 1 96.44 92 GLY A CA 1
ATOM 713 C C . GLY A 1 92 ? -1.884 29.5 15.156 1 96.44 92 GLY A C 1
ATOM 714 O O . GLY A 1 92 ? -2.355 28.484 15.656 1 96.44 92 GLY A O 1
ATOM 715 N N . ASP A 1 93 ? -2.576 30.578 14.695 1 97.06 93 ASP A N 1
ATOM 716 C CA . ASP A 1 93 ? -4.031 30.484 14.688 1 97.06 93 ASP A CA 1
ATOM 717 C C . ASP A 1 93 ? -4.508 29.328 13.82 1 97.06 93 ASP A C 1
ATOM 719 O O . ASP A 1 93 ? -5.457 28.625 14.172 1 97.06 93 ASP A O 1
ATOM 723 N N . PHE A 1 94 ? -3.904 29.203 12.641 1 96.88 94 PHE A N 1
ATOM 724 C CA . PHE A 1 94 ? -4.227 28.094 11.75 1 96.88 94 PHE A CA 1
ATOM 725 C C . PHE A 1 94 ? -4.062 26.766 12.469 1 96.88 94 PHE A C 1
ATOM 727 O O . PHE A 1 94 ? -4.957 25.922 12.43 1 96.88 94 PHE A O 1
ATOM 734 N N . GLU A 1 95 ? -2.928 26.516 13.094 1 95.5 95 GLU A N 1
ATOM 735 C CA . GLU A 1 95 ? -2.654 25.25 13.781 1 95.5 95 GLU A CA 1
ATOM 736 C C . GLU A 1 95 ? -3.689 24.969 14.867 1 95.5 95 GLU A C 1
ATOM 738 O O . GLU A 1 95 ? -4.145 23.844 15.023 1 95.5 95 GLU A O 1
ATOM 743 N N . GLN A 1 96 ? -4.023 26.016 15.625 1 94.94 96 GLN A N 1
ATOM 744 C CA . GLN A 1 96 ? -5.016 25.859 16.688 1 94.94 96 GLN A CA 1
ATOM 745 C C . GLN A 1 96 ? -6.379 25.484 16.109 1 94.94 96 GLN A C 1
ATOM 747 O O . GLN A 1 96 ? -7.047 24.578 16.625 1 94.94 96 GLN A O 1
ATOM 752 N N . ASN A 1 97 ? -6.812 26.203 15.062 1 94.81 97 ASN A N 1
ATOM 753 C CA . ASN A 1 97 ? -8.086 25.922 14.414 1 94.81 97 ASN A CA 1
ATOM 754 C C . ASN A 1 97 ? -8.117 24.5 13.836 1 94.81 97 ASN A C 1
ATOM 756 O O . ASN A 1 97 ? -9.117 23.797 13.984 1 94.81 97 ASN A O 1
ATOM 760 N N . TRP A 1 98 ? -7.062 24.188 13.203 1 95.25 98 TRP A N 1
ATOM 761 C CA . TRP A 1 98 ? -6.984 22.859 12.625 1 95.25 98 TRP A CA 1
ATOM 762 C C . TRP A 1 98 ? -7.113 21.797 13.711 1 95.25 98 TRP A C 1
ATOM 764 O O . TRP A 1 98 ? -7.891 20.844 13.57 1 95.25 98 TRP A O 1
ATOM 774 N N . LYS A 1 99 ? -6.336 21.891 14.711 1 92.31 99 LYS A N 1
ATOM 775 C CA . LYS A 1 99 ? -6.352 20.922 15.805 1 92.31 99 LYS A CA 1
ATOM 776 C C . LYS A 1 99 ? -7.754 20.797 16.406 1 92.31 99 LYS A C 1
ATOM 778 O O . LYS A 1 99 ? -8.219 19.688 16.656 1 92.31 99 LYS A O 1
ATOM 783 N N . ALA A 1 100 ? -8.352 21.891 16.625 1 92.44 100 ALA A N 1
ATOM 784 C CA . ALA A 1 100 ? -9.68 21.891 17.219 1 92.44 100 ALA A CA 1
ATOM 785 C C . ALA A 1 100 ? -10.664 21.094 16.359 1 92.44 100 ALA A C 1
ATOM 787 O O . ALA A 1 100 ? -11.508 20.359 16.891 1 92.44 100 ALA A O 1
ATOM 788 N N . ASN A 1 101 ? -10.562 21.266 15.062 1 91.31 101 ASN A N 1
ATOM 789 C CA . ASN A 1 101 ? -11.469 20.562 14.148 1 91.31 101 ASN A CA 1
ATOM 790 C C . ASN A 1 101 ? -11.055 19.109 13.953 1 91.31 101 ASN A C 1
ATOM 792 O O . ASN A 1 101 ? -11.906 18.234 13.859 1 91.31 101 ASN A O 1
ATOM 796 N N . ALA A 1 102 ? -9.766 18.891 13.836 1 90.31 102 ALA A N 1
ATOM 797 C CA . ALA A 1 102 ? -9.266 17.547 13.594 1 90.31 102 ALA A CA 1
ATOM 798 C C . ALA A 1 102 ? -9.539 16.625 14.789 1 90.31 102 ALA A C 1
ATOM 800 O O . ALA A 1 102 ? -9.836 15.445 14.617 1 90.31 102 ALA A O 1
ATOM 801 N N . ASP A 1 103 ? -9.367 17.109 15.953 1 87.19 103 ASP A N 1
ATOM 802 C CA . ASP A 1 103 ? -9.508 16.312 17.172 1 87.19 103 ASP A CA 1
ATOM 803 C C . ASP A 1 103 ? -10.922 15.742 17.297 1 87.19 103 ASP A C 1
ATOM 805 O O . ASP A 1 103 ? -11.133 14.734 17.969 1 87.19 103 ASP A O 1
ATOM 809 N N . LYS A 1 104 ? -11.875 16.328 16.672 1 84.81 104 LYS A N 1
ATOM 810 C CA . LYS A 1 104 ? -13.242 15.836 16.688 1 84.81 104 LYS A CA 1
ATOM 811 C C . LYS A 1 104 ? -13.359 14.523 15.906 1 84.81 104 LYS A C 1
ATOM 813 O O . LYS A 1 104 ? -14.172 13.664 16.25 1 84.81 104 LYS A O 1
ATOM 818 N N . TYR A 1 105 ? -12.508 14.453 14.906 1 82.5 105 TYR A N 1
ATOM 819 C CA . TYR A 1 105 ? -12.734 13.375 13.953 1 82.5 105 TYR A CA 1
ATOM 820 C C . TYR A 1 105 ? -11.57 12.391 13.953 1 82.5 105 TYR A C 1
ATOM 822 O O . TYR A 1 105 ? -11.734 11.219 13.602 1 82.5 105 TYR A O 1
ATOM 830 N N . PHE A 1 106 ? -10.43 12.781 14.172 1 81.81 106 PHE A N 1
ATOM 831 C CA . PHE A 1 106 ? -9.273 11.906 14.266 1 81.81 106 PHE A CA 1
ATOM 832 C C . PHE A 1 106 ? -8.461 12.211 15.516 1 81.81 106 PHE A C 1
ATOM 834 O O . PHE A 1 106 ? -7.297 12.602 15.43 1 81.81 106 PHE A O 1
ATOM 841 N N . PRO A 1 107 ? -9 11.805 16.562 1 76.31 107 PRO A N 1
ATOM 842 C CA . PRO A 1 107 ? -8.367 12.141 17.828 1 76.31 107 PRO A CA 1
ATOM 843 C C . PRO A 1 107 ? -6.957 11.562 17.953 1 76.31 107 PRO A C 1
ATOM 845 O O . PRO A 1 107 ? -6.723 10.406 17.594 1 76.31 107 PRO A O 1
ATOM 848 N N . GLY A 1 108 ? -6.016 12.297 18.469 1 72.56 108 GLY A N 1
ATOM 849 C CA . GLY A 1 108 ? -4.652 11.883 18.75 1 72.56 108 GLY A CA 1
ATOM 850 C C . GLY A 1 108 ? -3.717 12.039 17.562 1 72.56 108 GLY A C 1
ATOM 851 O O . GLY A 1 108 ? -2.559 11.617 17.625 1 72.56 108 GLY A O 1
ATOM 852 N N . ARG A 1 109 ? -4.156 12.492 16.469 1 72.75 109 ARG A N 1
ATOM 853 C CA . ARG A 1 109 ? -3.311 12.57 15.289 1 72.75 109 ARG A CA 1
ATOM 854 C C . ARG A 1 109 ? -2.615 13.922 15.203 1 72.75 109 ARG A C 1
ATOM 856 O O . ARG A 1 109 ? -1.811 14.164 14.297 1 72.75 109 ARG A O 1
ATOM 863 N N . ASP A 1 110 ? -2.846 14.836 16.125 1 60.28 110 ASP A N 1
ATOM 864 C CA . ASP A 1 110 ? -2.207 16.141 16.109 1 60.28 110 ASP A CA 1
ATOM 865 C C . ASP A 1 110 ? -0.736 16.047 16.516 1 60.28 110 ASP A C 1
ATOM 867 O O . ASP A 1 110 ? 0.059 16.938 16.203 1 60.28 110 ASP A O 1
ATOM 871 N N . LYS A 1 111 ? -0.35 15.125 17.531 1 53.47 111 LYS A N 1
ATOM 872 C CA . LYS A 1 111 ? 0.985 15.086 18.125 1 53.47 111 LYS A CA 1
ATOM 873 C C . LYS A 1 111 ? 1.97 14.367 17.203 1 53.47 111 LYS A C 1
ATOM 875 O O . LYS A 1 111 ? 3.018 13.898 17.656 1 53.47 111 LYS A O 1
ATOM 880 N N . GLY A 1 112 ? 2.006 14.617 16.016 1 52.59 112 GLY A N 1
ATOM 881 C CA . GLY A 1 112 ? 3.049 13.984 15.227 1 52.59 112 GLY A CA 1
ATOM 882 C C . GLY A 1 112 ? 2.918 12.477 15.164 1 52.59 112 GLY A C 1
ATOM 883 O O . GLY A 1 112 ? 3.846 11.789 14.734 1 52.59 112 GLY A O 1
ATOM 884 N N . SER A 1 113 ? 2.355 11.992 16.25 1 49.94 113 SER A N 1
ATOM 885 C CA . SER A 1 113 ? 2.293 10.539 16.344 1 49.94 113 SER A CA 1
ATOM 886 C C . SER A 1 113 ? 1.703 9.93 15.086 1 49.94 113 SER A C 1
ATOM 888 O O . SER A 1 113 ? 0.96 10.594 14.359 1 49.94 113 SER A O 1
ATOM 890 N N . ALA A 1 114 ? 2.398 8.828 14.586 1 47.66 114 ALA A N 1
ATOM 891 C CA . ALA A 1 114 ? 2.281 8.039 13.359 1 47.66 114 ALA A CA 1
ATOM 892 C C . ALA A 1 114 ? 0.822 7.723 13.047 1 47.66 114 ALA A C 1
ATOM 894 O O . ALA A 1 114 ? 0.141 7.07 13.844 1 47.66 114 ALA A O 1
ATOM 895 N N . CYS A 1 115 ? 0.14 8.703 12.664 1 44.78 115 CYS A N 1
ATOM 896 C CA . CYS A 1 115 ? -1.199 8.516 12.117 1 44.78 115 CYS A CA 1
ATOM 897 C C . CYS A 1 115 ? -1.438 7.062 11.734 1 44.78 115 CYS A C 1
ATOM 899 O O . CYS A 1 115 ? -2.539 6.539 11.922 1 44.78 115 CYS A O 1
ATOM 901 N N . TRP A 1 116 ? -0.477 6.379 10.953 1 51.28 116 TRP A N 1
ATOM 902 C CA . TRP A 1 116 ? -0.926 5.277 10.109 1 51.28 116 TRP A CA 1
ATOM 903 C C . TRP A 1 116 ? -0.985 3.973 10.898 1 51.28 116 TRP A C 1
ATOM 905 O O . TRP A 1 116 ? -0.909 2.887 10.32 1 51.28 116 TRP A O 1
ATOM 915 N N . ARG A 1 117 ? -0.722 4 12.18 1 44.62 117 ARG A N 1
ATOM 916 C CA . ARG A 1 117 ? -0.982 2.656 12.68 1 44.62 117 ARG A CA 1
ATOM 917 C C . ARG A 1 117 ? -2.375 2.18 12.281 1 44.62 117 ARG A C 1
ATOM 919 O O . ARG A 1 117 ? -3.357 2.469 12.969 1 44.62 117 ARG A O 1
ATOM 926 N N . ILE A 1 118 ? -2.617 2.496 11.133 1 39.72 118 ILE A N 1
ATOM 927 C CA . ILE A 1 118 ? -3.846 1.821 10.734 1 39.72 118 ILE A CA 1
ATOM 928 C C . ILE A 1 118 ? -3.855 0.396 11.281 1 39.72 118 ILE A C 1
ATOM 930 O O . ILE A 1 118 ? -3.004 -0.42 10.922 1 39.72 118 ILE A O 1
ATOM 934 N N . LYS A 1 119 ? -4.23 0.189 12.531 1 37.44 119 LYS A N 1
ATOM 935 C CA . LYS A 1 119 ? -4.445 -1.145 13.086 1 37.44 119 LYS A CA 1
ATOM 936 C C . LYS A 1 119 ? -4.945 -2.111 12.016 1 37.44 119 LYS A C 1
ATOM 938 O O . LYS A 1 119 ? -5.996 -1.883 11.414 1 37.44 119 LYS A O 1
ATOM 943 N N . GLY A 1 120 ? -4.09 -2.539 11.109 1 33.31 120 GLY A N 1
ATOM 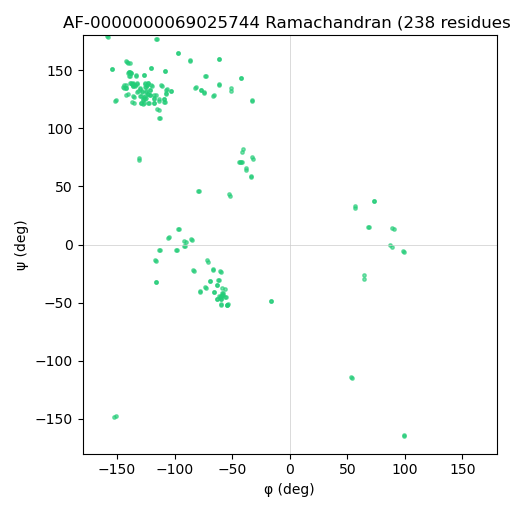944 C CA . GLY A 1 120 ? -4.508 -3.635 10.25 1 33.31 120 GLY A CA 1
ATOM 945 C C . GLY A 1 120 ? -5.246 -4.73 11 1 33.31 120 GLY A C 1
ATOM 946 O O . GLY A 1 120 ? -5.102 -4.863 12.219 1 33.31 120 GLY A O 1
ATOM 947 N N . PRO A 1 121 ? -6.215 -5.285 10.383 1 30.5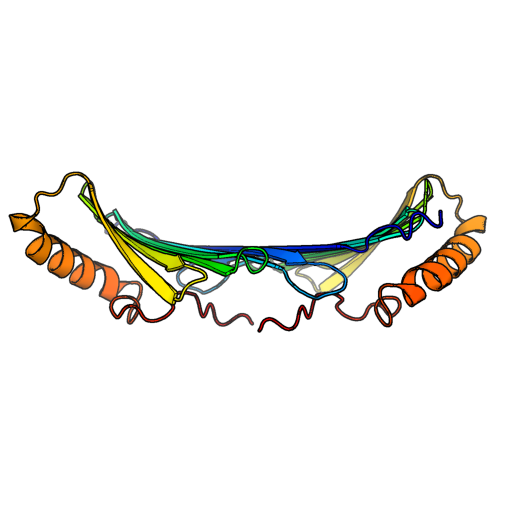3 121 PRO A N 1
ATOM 948 C CA . PRO A 1 121 ? -6.863 -6.371 11.117 1 30.53 121 PRO A CA 1
ATOM 949 C C . PRO A 1 121 ? -5.863 -7.383 11.68 1 30.53 121 PRO A C 1
ATOM 951 O O . PRO A 1 121 ? -4.758 -7.52 11.156 1 30.53 121 PRO A O 1
ATOM 954 N N . MET B 1 1 ? 28.922 -15.945 -18.859 1 29.5 1 MET B N 1
ATOM 955 C CA . MET B 1 1 ? 28.594 -14.914 -17.875 1 29.5 1 MET B CA 1
ATOM 956 C C . MET B 1 1 ? 27.188 -15.117 -17.328 1 29.5 1 MET B C 1
ATOM 958 O O . MET B 1 1 ? 26.219 -15.141 -18.094 1 29.5 1 MET B O 1
ATOM 962 N N . TYR B 1 2 ? 27 -16.094 -16.406 1 35.72 2 TYR B N 1
ATOM 963 C CA . TYR B 1 2 ? 25.703 -16.453 -15.852 1 35.72 2 TYR B CA 1
ATOM 964 C C . TYR B 1 2 ? 24.875 -15.203 -15.555 1 35.72 2 TYR B C 1
ATOM 966 O O . TYR B 1 2 ? 25.312 -14.32 -14.805 1 35.72 2 TYR B O 1
ATOM 974 N N . PHE B 1 3 ? 24.406 -14.531 -16.531 1 41.97 3 PHE B N 1
ATOM 975 C CA . PHE B 1 3 ? 23.484 -13.461 -16.188 1 41.97 3 PHE B CA 1
ATOM 976 C C . PHE B 1 3 ? 22.656 -13.836 -14.961 1 41.97 3 PHE B C 1
ATOM 978 O O . PHE B 1 3 ? 21.797 -14.719 -15.031 1 41.97 3 PHE B O 1
ATOM 985 N N . THR B 1 4 ? 23.219 -14.117 -13.836 1 53.09 4 THR B N 1
ATOM 986 C CA . THR B 1 4 ? 22.562 -14.375 -12.57 1 53.09 4 THR B CA 1
ATOM 987 C C . THR B 1 4 ? 21.344 -13.461 -12.398 1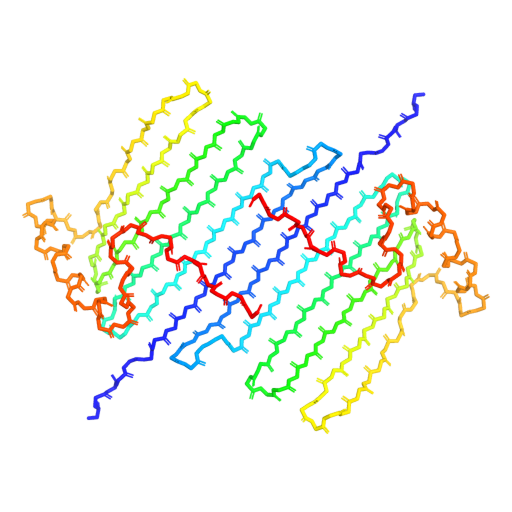 53.09 4 THR B C 1
ATOM 989 O O . THR B 1 4 ? 21.484 -12.242 -12.32 1 53.09 4 THR B O 1
ATOM 992 N N . GLY B 1 5 ? 20.406 -13.648 -13.242 1 65.5 5 GLY B N 1
ATOM 993 C CA . GLY B 1 5 ? 19.203 -12.836 -13.289 1 65.5 5 GLY B CA 1
ATOM 994 C C . GLY B 1 5 ? 18.766 -12.344 -11.922 1 65.5 5 GLY B C 1
ATOM 995 O O . GLY B 1 5 ? 19.078 -12.961 -10.898 1 65.5 5 GLY B O 1
ATOM 996 N N . SER B 1 6 ? 18.625 -11.086 -11.734 1 82.38 6 SER B N 1
ATOM 997 C CA . SER B 1 6 ? 18.328 -10.398 -10.477 1 82.38 6 SER B CA 1
ATOM 998 C C . SER B 1 6 ? 16.938 -10.75 -9.961 1 82.38 6 SER B C 1
ATOM 1000 O O . SER B 1 6 ? 16.062 -11.117 -10.742 1 82.38 6 SER B O 1
ATOM 1002 N N . GLN B 1 7 ? 16.875 -11.164 -8.688 1 89.81 7 GLN B N 1
ATOM 1003 C CA . GLN B 1 7 ? 15.609 -11.367 -7.988 1 89.81 7 GLN B CA 1
ATOM 1004 C C . GLN B 1 7 ? 15.07 -10.047 -7.438 1 89.81 7 GLN B C 1
ATOM 1006 O O . GLN B 1 7 ? 15.836 -9.203 -6.969 1 89.81 7 GLN B O 1
ATOM 1011 N N . SER B 1 8 ? 13.844 -9.836 -7.637 1 93.31 8 SER B N 1
ATOM 1012 C CA . SER B 1 8 ? 13.211 -8.641 -7.09 1 93.31 8 SER B CA 1
ATOM 1013 C C . SER B 1 8 ? 11.797 -8.938 -6.59 1 93.31 8 SER B C 1
ATOM 1015 O O . SER B 1 8 ? 11.203 -9.953 -6.961 1 93.31 8 SER B O 1
ATOM 1017 N N . PHE B 1 9 ? 11.336 -8.117 -5.707 1 92.88 9 PHE B N 1
ATOM 1018 C CA . PHE B 1 9 ? 9.945 -8.203 -5.285 1 92.88 9 PHE B CA 1
ATOM 1019 C C . PHE B 1 9 ? 9.336 -6.816 -5.133 1 92.88 9 PHE B C 1
ATOM 1021 O O . PHE B 1 9 ? 10.055 -5.82 -5.039 1 92.88 9 PHE B O 1
ATOM 1028 N N . SER B 1 10 ? 8.117 -6.777 -5.242 1 96.56 10 SER B N 1
ATOM 1029 C CA . SER B 1 10 ? 7.332 -5.566 -5 1 96.56 10 SER B CA 1
ATOM 1030 C C . SER B 1 10 ? 6.059 -5.879 -4.219 1 96.56 10 SER B C 1
ATOM 1032 O O . SER B 1 10 ? 5.535 -6.992 -4.293 1 96.56 10 SER B O 1
ATOM 1034 N N . TYR B 1 11 ? 5.668 -4.992 -3.443 1 95.75 11 TYR B N 1
ATOM 1035 C CA . TYR B 1 11 ? 4.441 -5.098 -2.662 1 95.75 11 TYR B CA 1
ATOM 1036 C C . TYR B 1 11 ? 3.668 -3.783 -2.684 1 95.75 11 TYR B C 1
ATOM 1038 O O . TYR B 1 11 ? 4.266 -2.705 -2.67 1 95.75 11 TYR B O 1
ATOM 1046 N N . ARG B 1 12 ? 2.389 -3.875 -2.816 1 97.88 12 ARG B N 1
ATOM 1047 C CA . ARG B 1 12 ? 1.492 -2.727 -2.746 1 97.88 12 ARG B CA 1
ATOM 1048 C C . ARG B 1 12 ? 0.261 -3.043 -1.903 1 97.88 12 ARG B C 1
ATOM 1050 O O . ARG B 1 12 ? -0.296 -4.141 -1.996 1 97.88 12 ARG B O 1
ATOM 1057 N N . ARG B 1 13 ? -0.053 -2.123 -1.116 1 97.25 13 ARG B N 1
ATOM 1058 C CA . ARG B 1 13 ? -1.271 -2.232 -0.319 1 97.25 13 ARG B CA 1
ATOM 1059 C C . ARG B 1 13 ? -2.039 -0.916 -0.308 1 97.25 13 ARG B C 1
ATOM 1061 O O . ARG B 1 13 ? -1.441 0.158 -0.214 1 97.25 13 ARG B O 1
ATOM 1068 N N . VAL B 1 14 ? -3.328 -1.083 -0.426 1 98.25 14 VAL B N 1
ATOM 1069 C CA . VAL B 1 14 ? -4.227 0.066 -0.373 1 98.25 14 VAL B CA 1
ATOM 1070 C C . VAL B 1 14 ? -5.395 -0.235 0.563 1 98.25 14 VAL B C 1
ATOM 1072 O O . VAL B 1 14 ? -5.945 -1.339 0.545 1 98.25 14 VAL B O 1
ATOM 1075 N N . SER B 1 15 ? -5.723 0.758 1.308 1 97.69 15 SER B N 1
ATOM 1076 C CA . SER B 1 15 ? -6.883 0.614 2.18 1 97.69 15 SER B CA 1
ATOM 1077 C C . SER B 1 15 ? -7.723 1.888 2.199 1 97.69 15 SER B C 1
ATOM 1079 O O . SER B 1 15 ? -7.184 2.994 2.125 1 97.69 15 SER B O 1
ATOM 1081 N N . TYR B 1 16 ? -8.984 1.691 2.297 1 97.44 16 TYR B N 1
ATOM 1082 C CA . TYR B 1 16 ? -9.953 2.77 2.488 1 97.44 16 TYR B CA 1
ATOM 1083 C C . TYR B 1 16 ? -10.836 2.502 3.699 1 97.44 16 TYR B C 1
ATOM 1085 O O . TYR B 1 16 ? -11.148 1.35 4.004 1 97.44 16 TYR B O 1
ATOM 1093 N N . GLY B 1 17 ? -11.188 3.602 4.355 1 94 17 GLY B N 1
ATOM 1094 C CA . GLY B 1 17 ? -12.062 3.453 5.512 1 94 17 GLY B CA 1
ATOM 1095 C C . GLY B 1 17 ? -12.812 4.727 5.859 1 94 17 GLY B C 1
ATOM 1096 O O . GLY B 1 17 ? -12.68 5.738 5.164 1 94 17 GLY B O 1
ATOM 1097 N N . GLY B 1 18 ? -13.664 4.598 6.941 1 89.44 18 GLY B N 1
ATOM 1098 C CA . GLY B 1 18 ? -14.445 5.695 7.488 1 89.44 18 GLY B CA 1
ATOM 1099 C C . GLY B 1 18 ? -14.727 5.543 8.969 1 89.44 18 GLY B C 1
ATOM 1100 O O . GLY B 1 18 ? -13.883 5.074 9.727 1 89.44 18 GLY B O 1
ATOM 1101 N N . LEU B 1 19 ? -15.852 6.027 9.344 1 84.31 19 LEU B N 1
ATOM 1102 C CA . LEU B 1 19 ? -16.25 6.047 10.75 1 84.31 19 LEU B CA 1
ATOM 1103 C C . LEU B 1 19 ? -16.359 4.629 11.297 1 84.31 19 LEU B C 1
ATOM 1105 O O . LEU B 1 19 ? -16.062 4.387 12.469 1 84.31 19 LEU B O 1
ATOM 1109 N N . ASN B 1 20 ? -16.703 3.748 10.445 1 88 20 ASN B N 1
ATOM 1110 C CA . ASN B 1 20 ? -16.938 2.379 10.898 1 88 20 ASN B CA 1
ATOM 1111 C C . ASN B 1 20 ? -15.711 1.502 10.68 1 88 20 ASN B C 1
ATOM 1113 O O . ASN B 1 20 ? -15.805 0.274 10.711 1 88 20 ASN B O 1
ATOM 1117 N N . GLY B 1 21 ? -14.617 2.119 10.406 1 89.12 21 GLY B N 1
ATOM 1118 C CA . GLY B 1 21 ? -13.391 1.363 10.195 1 89.12 21 GLY B CA 1
ATOM 1119 C C . GLY B 1 21 ? -13.062 1.144 8.734 1 89.12 21 GLY B C 1
ATOM 1120 O O . GLY B 1 21 ? -13.609 1.825 7.863 1 89.12 21 GLY B O 1
ATOM 1121 N N . MET B 1 22 ? -12.203 0.251 8.492 1 93.75 22 MET B N 1
ATOM 1122 C CA . MET B 1 22 ? -11.766 -0.075 7.137 1 93.75 22 MET B CA 1
ATOM 1123 C C . MET B 1 22 ? -12.836 -0.865 6.395 1 93.75 22 MET B C 1
ATOM 1125 O O . MET B 1 22 ? -13.367 -1.843 6.918 1 93.75 22 MET B O 1
ATOM 1129 N N . TYR B 1 23 ? -13.133 -0.419 5.176 1 96.94 23 TYR B N 1
ATOM 1130 C CA . TYR B 1 23 ? -14.156 -1.157 4.449 1 96.94 23 TYR B CA 1
ATOM 1131 C C . TYR B 1 23 ? -13.586 -1.788 3.186 1 96.94 23 TYR B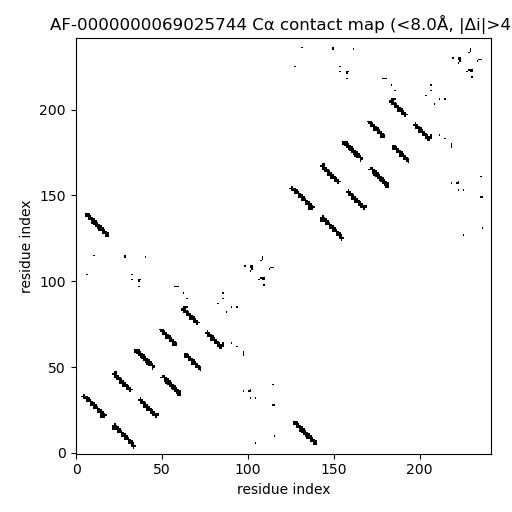 C 1
ATOM 1133 O O . TYR B 1 23 ? -14.227 -2.637 2.562 1 96.94 23 TYR B O 1
ATOM 1141 N N . TYR B 1 24 ? -12.453 -1.412 2.801 1 98.06 24 TYR B N 1
ATOM 1142 C CA . TYR B 1 24 ? -11.828 -1.966 1.606 1 98.06 24 TYR B CA 1
ATOM 1143 C C . TYR B 1 24 ? -10.32 -2.08 1.784 1 98.06 24 TYR B C 1
ATOM 1145 O O . TYR B 1 24 ? -9.68 -1.151 2.275 1 98.06 24 TYR B O 1
ATOM 1153 N N . THR B 1 25 ? -9.766 -3.172 1.398 1 97.88 25 THR B N 1
ATOM 1154 C CA . THR B 1 25 ? -8.32 -3.377 1.384 1 97.88 25 THR B CA 1
ATOM 1155 C C . THR B 1 25 ? -7.906 -4.223 0.184 1 97.88 25 THR B C 1
ATOM 1157 O O . THR B 1 25 ? -8.594 -5.184 -0.171 1 97.88 25 THR B O 1
ATOM 1160 N N . CYS B 1 26 ? -6.859 -3.822 -0.424 1 98.19 26 CYS B N 1
ATOM 1161 C CA . CYS B 1 26 ? -6.223 -4.605 -1.476 1 98.19 26 CYS B CA 1
ATOM 1162 C C . CYS B 1 26 ? -4.719 -4.703 -1.248 1 98.19 26 CYS B C 1
ATOM 1164 O O . CYS B 1 26 ? -4.059 -3.695 -0.982 1 98.19 26 CYS B O 1
ATOM 1166 N N . SER B 1 27 ? -4.211 -5.855 -1.337 1 97.19 27 SER B N 1
ATOM 1167 C CA . SER B 1 27 ? -2.77 -6.074 -1.281 1 97.19 27 SER B CA 1
ATOM 1168 C C . SER B 1 27 ? -2.281 -6.863 -2.492 1 97.19 27 SER B C 1
ATOM 1170 O O . SER B 1 27 ? -2.955 -7.789 -2.949 1 97.19 27 SER B O 1
ATOM 1172 N N . GLU B 1 28 ? -1.217 -6.402 -3.02 1 97.31 28 GLU B N 1
ATOM 1173 C CA . GLU B 1 28 ? -0.603 -7.039 -4.18 1 97.31 28 GLU B CA 1
ATOM 1174 C C . GLU B 1 28 ? 0.891 -7.262 -3.959 1 97.31 28 GLU B C 1
ATOM 1176 O O . GLU B 1 28 ? 1.597 -6.367 -3.49 1 97.31 28 GLU B O 1
ATOM 1181 N N . GLY B 1 29 ? 1.266 -8.438 -4.305 1 95 29 GLY B N 1
ATOM 1182 C CA . GLY B 1 29 ? 2.678 -8.781 -4.258 1 95 29 GLY B CA 1
ATOM 1183 C C . GLY B 1 29 ? 3.164 -9.484 -5.512 1 95 29 GLY B C 1
ATOM 1184 O O . GLY B 1 29 ? 2.422 -10.25 -6.133 1 95 29 GLY B O 1
ATOM 1185 N N . ARG B 1 30 ? 4.395 -9.18 -5.828 1 95.56 30 ARG B N 1
ATOM 1186 C CA . ARG B 1 30 ? 5.008 -9.812 -6.992 1 95.56 30 ARG B CA 1
ATOM 1187 C C . ARG B 1 30 ? 6.48 -10.117 -6.738 1 95.56 30 ARG B C 1
ATOM 1189 O O . ARG B 1 30 ? 7.199 -9.297 -6.168 1 95.56 30 ARG B O 1
ATOM 1196 N N . MET B 1 31 ? 6.781 -11.281 -7.121 1 94.19 31 MET B N 1
ATOM 1197 C CA . MET B 1 31 ? 8.18 -11.688 -7.09 1 94.19 31 MET B CA 1
ATOM 1198 C C . MET B 1 31 ? 8.648 -12.141 -8.477 1 94.19 31 MET B C 1
ATOM 1200 O O . MET B 1 31 ? 7.91 -12.805 -9.195 1 94.19 31 MET B O 1
ATOM 1204 N N . ILE B 1 32 ? 9.836 -11.711 -8.758 1 93.94 32 ILE B N 1
ATOM 1205 C CA . ILE B 1 32 ? 10.438 -12.086 -10.031 1 93.94 32 ILE B CA 1
ATOM 1206 C C . ILE B 1 32 ? 11.836 -12.648 -9.797 1 93.94 32 ILE B C 1
ATOM 1208 O O . ILE B 1 32 ? 12.625 -12.062 -9.055 1 93.94 32 ILE B O 1
ATOM 1212 N N . GLY B 1 33 ? 12.039 -13.781 -10.344 1 92.19 33 GLY B N 1
ATOM 1213 C CA . GLY B 1 33 ? 13.359 -14.391 -10.281 1 92.19 33 GLY B CA 1
ATOM 1214 C C . GLY B 1 33 ? 14.008 -14.555 -11.641 1 92.19 33 GLY B C 1
ATOM 1215 O O . GLY B 1 33 ? 13.438 -14.164 -12.656 1 92.19 33 GLY B O 1
ATOM 1216 N N . PRO B 1 34 ? 15.25 -15.062 -11.516 1 89.62 34 PRO B N 1
ATOM 1217 C CA . PRO B 1 34 ? 15.914 -15.336 -12.797 1 89.62 34 PRO B CA 1
ATOM 1218 C C . PRO B 1 34 ? 15.172 -16.375 -13.633 1 89.62 34 PRO B C 1
ATOM 1220 O O . PRO B 1 34 ? 14.289 -17.062 -13.125 1 89.62 34 PRO B O 1
ATOM 1223 N N . ASP B 1 35 ? 15.367 -16.453 -14.93 1 84.75 35 ASP B N 1
ATOM 1224 C CA . ASP B 1 35 ? 14.812 -17.406 -15.883 1 84.75 35 ASP B CA 1
ATOM 1225 C C . ASP B 1 35 ? 13.312 -17.203 -16.062 1 84.75 35 ASP B C 1
ATOM 1227 O O . ASP B 1 35 ? 12.578 -18.156 -16.328 1 84.75 35 ASP B O 1
ATOM 1231 N N . GLY B 1 36 ? 12.82 -16.172 -15.664 1 90 36 GLY B N 1
ATOM 1232 C CA . GLY B 1 36 ? 11.453 -15.789 -15.992 1 90 36 GLY B CA 1
ATOM 1233 C C . GLY B 1 36 ? 10.43 -16.312 -15 1 90 36 GLY B C 1
ATOM 1234 O O . GLY B 1 36 ? 9.242 -16.375 -15.305 1 90 36 GLY B O 1
ATOM 1235 N N . VAL B 1 37 ? 10.922 -16.766 -13.852 1 94.31 37 VAL B N 1
ATOM 1236 C CA . VAL B 1 37 ? 9.992 -17.281 -12.852 1 94.31 37 VAL B CA 1
ATOM 1237 C C . VAL B 1 37 ? 9.305 -16.125 -12.141 1 94.31 37 VAL B C 1
ATOM 1239 O O . VAL B 1 37 ? 9.945 -15.141 -11.766 1 94.31 37 VAL B O 1
ATOM 1242 N N . VAL B 1 38 ? 7.977 -16.234 -12.016 1 95.38 38 VAL B N 1
ATOM 1243 C CA . VAL B 1 38 ? 7.203 -15.141 -11.43 1 95.38 38 VAL B CA 1
ATOM 1244 C C . VAL B 1 38 ? 6.145 -15.711 -10.484 1 95.38 38 VAL B C 1
ATOM 1246 O O . VAL B 1 38 ? 5.512 -16.719 -10.789 1 95.38 38 VAL B O 1
ATOM 1249 N N . LEU B 1 39 ? 6.008 -15.023 -9.391 1 95.06 39 LEU B N 1
ATOM 1250 C CA . LEU B 1 39 ? 4.887 -15.234 -8.484 1 95.06 39 LEU B CA 1
ATOM 1251 C C . LEU B 1 39 ? 4.164 -13.93 -8.188 1 95.06 39 LEU B C 1
ATOM 1253 O O . LEU B 1 39 ? 4.793 -12.945 -7.789 1 95.06 39 LEU B O 1
ATOM 1257 N N . ALA B 1 40 ? 2.893 -13.922 -8.445 1 96.38 40 ALA B N 1
ATOM 1258 C CA . ALA B 1 40 ? 2.072 -12.758 -8.117 1 96.38 40 ALA B CA 1
ATOM 1259 C C . ALA B 1 40 ? 0.878 -13.156 -7.254 1 96.38 40 ALA B C 1
ATOM 1261 O O . ALA B 1 40 ? 0.26 -14.195 -7.477 1 96.38 40 ALA B O 1
ATOM 1262 N N . GLU B 1 41 ? 0.674 -12.328 -6.34 1 95.81 41 GLU B N 1
ATOM 1263 C CA . GLU B 1 41 ? -0.454 -12.547 -5.438 1 95.81 41 GLU B CA 1
ATOM 1264 C C . GLU B 1 41 ? -1.247 -11.258 -5.227 1 95.81 41 GLU B C 1
ATOM 1266 O O . GLU B 1 41 ? -0.665 -10.188 -5.078 1 95.81 41 GLU B O 1
ATOM 1271 N N . MET B 1 42 ? -2.553 -11.461 -5.266 1 97.69 42 MET B N 1
ATOM 1272 C CA . MET B 1 42 ? -3.441 -10.336 -4.984 1 97.69 42 MET B CA 1
ATOM 1273 C C . MET B 1 42 ? -4.578 -10.758 -4.059 1 97.69 42 MET B C 1
ATOM 1275 O O . MET B 1 42 ? -5.219 -11.789 -4.289 1 97.69 42 MET B O 1
ATOM 1279 N N . LYS B 1 43 ? -4.727 -10.039 -3.039 1 97.5 43 LYS B N 1
ATOM 1280 C CA . LYS B 1 43 ? -5.852 -10.211 -2.123 1 97.5 43 LYS B CA 1
ATOM 1281 C C . LYS B 1 43 ? -6.676 -8.938 -2.008 1 97.5 43 LYS B C 1
ATOM 1283 O O . LYS B 1 43 ? -6.129 -7.859 -1.761 1 97.5 43 LYS B O 1
ATOM 1288 N N . GLU B 1 44 ? -7.922 -9.117 -2.186 1 98.44 44 GLU B N 1
ATOM 1289 C CA . GLU B 1 44 ? -8.859 -8.008 -2.068 1 98.44 44 GLU B CA 1
ATOM 1290 C C . GLU B 1 44 ? -10.008 -8.344 -1.123 1 98.44 44 GLU B C 1
ATOM 1292 O O . GLU B 1 44 ? -10.562 -9.445 -1.183 1 98.44 44 GLU B O 1
ATOM 1297 N N . GLU B 1 45 ? -10.242 -7.438 -0.254 1 98.38 45 GLU B N 1
ATOM 1298 C CA . GLU B 1 45 ? -11.367 -7.578 0.663 1 98.38 45 GLU B CA 1
ATOM 1299 C C . GLU B 1 45 ? -12.266 -6.34 0.631 1 98.38 45 GLU B C 1
ATOM 1301 O O . GLU B 1 45 ? -11.797 -5.223 0.87 1 98.38 45 GLU B O 1
ATOM 1306 N N . ASP B 1 46 ? -13.508 -6.605 0.297 1 98.38 46 ASP B N 1
ATOM 1307 C CA . ASP B 1 46 ? -14.539 -5.582 0.327 1 98.38 46 ASP B CA 1
ATOM 1308 C C . ASP B 1 46 ? -15.586 -5.883 1.402 1 98.38 46 ASP B C 1
ATOM 1310 O O . ASP B 1 46 ? -16.438 -6.75 1.219 1 98.38 46 ASP B O 1
ATOM 1314 N N . LYS B 1 47 ? -15.547 -5.098 2.41 1 96.88 47 LYS B N 1
ATOM 1315 C CA . LYS B 1 47 ? -16.406 -5.375 3.561 1 96.88 47 LYS B CA 1
ATOM 1316 C C . LYS B 1 47 ? -17.812 -4.82 3.346 1 96.88 47 LYS B C 1
ATOM 1318 O O . LYS B 1 47 ? -18.75 -5.227 4.023 1 96.88 47 LYS B O 1
ATOM 1323 N N . MET B 1 48 ? -17.938 -3.85 2.484 1 95.44 48 MET B N 1
ATOM 1324 C CA . MET B 1 48 ? -19.25 -3.252 2.246 1 95.44 48 MET B CA 1
ATOM 1325 C C . MET B 1 48 ? -20.219 -4.273 1.658 1 95.44 48 MET B C 1
ATOM 1327 O O . MET B 1 48 ? -21.391 -4.285 2 1 95.44 48 MET B O 1
ATOM 1331 N N . ILE B 1 49 ? -19.703 -5.125 0.874 1 96.25 49 ILE B N 1
ATOM 1332 C CA . ILE B 1 49 ? -20.562 -6.137 0.267 1 96.25 49 ILE B CA 1
ATOM 1333 C C . ILE B 1 49 ? -20.203 -7.516 0.81 1 96.25 49 ILE B C 1
ATOM 1335 O O . ILE B 1 49 ? -20.828 -8.516 0.46 1 96.25 49 ILE B O 1
ATOM 1339 N N . GLY B 1 50 ? -19.219 -7.59 1.575 1 97.56 50 GLY B N 1
ATOM 1340 C CA . GLY B 1 50 ? -18.844 -8.836 2.236 1 97.56 50 GLY B CA 1
ATOM 1341 C C . GLY B 1 50 ? -18.219 -9.844 1.296 1 97.56 50 GLY B C 1
ATOM 1342 O O . GLY B 1 50 ? -18.547 -11.031 1.354 1 97.56 50 GLY B O 1
ATOM 1343 N N . GLU B 1 51 ? -17.438 -9.367 0.391 1 98.19 51 GLU B N 1
ATOM 1344 C CA . GLU B 1 51 ? -16.766 -10.258 -0.563 1 98.19 51 GLU B CA 1
ATOM 1345 C C . GLU B 1 51 ? -15.25 -10.125 -0.475 1 98.19 51 GLU B C 1
ATOM 1347 O O . GLU B 1 51 ? -14.734 -9.078 -0.091 1 98.19 51 GLU B O 1
ATOM 1352 N N . SER B 1 52 ? -14.625 -11.219 -0.828 1 98.31 52 SER B N 1
ATOM 1353 C CA . SER B 1 52 ? -13.172 -11.172 -0.956 1 98.31 52 SER B CA 1
ATOM 1354 C C . SER B 1 52 ? -12.695 -11.961 -2.174 1 98.31 52 SER B C 1
ATOM 1356 O O . SER B 1 52 ? -13.367 -12.898 -2.609 1 98.31 52 SER B O 1
ATOM 1358 N N . LEU B 1 53 ? -11.617 -11.508 -2.752 1 98.44 53 LEU B N 1
ATOM 1359 C CA . LEU B 1 53 ? -10.945 -12.148 -3.879 1 98.44 53 LEU B CA 1
ATOM 1360 C C . LEU B 1 53 ? -9.477 -12.406 -3.559 1 98.44 53 LEU B C 1
ATOM 1362 O O . LEU B 1 53 ? -8.789 -11.523 -3.035 1 98.44 53 LEU B O 1
ATOM 1366 N N . HIS B 1 54 ? -9.102 -13.617 -3.848 1 97.38 54 HIS B N 1
ATOM 1367 C CA . HIS B 1 54 ? -7.699 -13.992 -3.701 1 97.38 54 HIS B CA 1
ATOM 1368 C C . HIS B 1 54 ? -7.176 -14.664 -4.965 1 97.38 54 HIS B C 1
ATOM 1370 O O . HIS B 1 54 ? -7.699 -15.695 -5.387 1 97.38 54 HIS B O 1
ATOM 1376 N N . THR B 1 55 ? -6.125 -14.07 -5.543 1 97.88 55 THR B N 1
ATOM 1377 C CA . THR B 1 55 ? -5.539 -14.617 -6.762 1 97.88 55 THR B CA 1
ATOM 1378 C C . THR B 1 55 ? -4.059 -14.922 -6.566 1 97.88 55 THR B C 1
ATOM 1380 O O . THR B 1 55 ? -3.316 -14.094 -6.031 1 97.88 55 THR B O 1
ATOM 1383 N N . ILE B 1 56 ? -3.73 -16.109 -6.926 1 96.5 56 ILE B N 1
ATOM 1384 C CA . ILE B 1 56 ? -2.32 -16.469 -7.02 1 96.5 56 ILE B CA 1
ATOM 1385 C C . ILE B 1 56 ? -1.974 -16.812 -8.469 1 96.5 56 ILE B C 1
ATOM 1387 O O . ILE B 1 56 ? -2.654 -17.625 -9.094 1 96.5 56 ILE B O 1
ATOM 1391 N N . SER B 1 57 ? -0.914 -16.188 -8.969 1 97.31 57 SER B N 1
ATOM 1392 C CA . SER B 1 57 ? -0.462 -16.422 -10.336 1 97.31 57 SER B CA 1
ATOM 1393 C C . SER B 1 57 ? 1.007 -16.828 -10.375 1 97.31 57 SER B C 1
ATOM 1395 O O . SER B 1 57 ? 1.8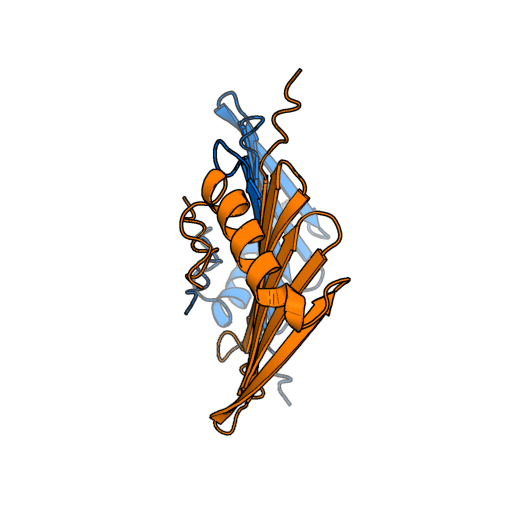66 -16.125 -9.852 1 97.31 57 SER B O 1
ATOM 1397 N N . LYS B 1 58 ? 1.149 -17.906 -10.992 1 96 58 LYS B N 1
ATOM 1398 C CA . LYS B 1 58 ? 2.494 -18.422 -11.211 1 96 58 LYS B CA 1
ATOM 1399 C C . LYS B 1 58 ? 2.873 -18.375 -12.688 1 96 58 LYS B C 1
ATOM 1401 O O . LYS B 1 58 ? 2.043 -18.641 -13.555 1 96 58 LYS B O 1
ATOM 1406 N N . GLY B 1 59 ? 4.109 -17.953 -12.938 1 96.88 59 GLY B N 1
ATOM 1407 C CA . GLY B 1 59 ? 4.574 -17.875 -14.312 1 96.88 59 GLY B CA 1
ATOM 1408 C C . GLY B 1 59 ? 6.016 -18.328 -14.477 1 96.88 59 GLY B C 1
ATOM 1409 O O . GLY B 1 59 ? 6.852 -18.078 -13.602 1 96.88 59 GLY B O 1
ATOM 1410 N N . ILE B 1 60 ? 6.281 -18.891 -15.578 1 95.38 60 ILE B N 1
ATOM 1411 C CA . ILE B 1 60 ? 7.652 -19.188 -15.984 1 95.38 60 ILE B CA 1
ATOM 1412 C C . ILE B 1 60 ? 7.758 -19.172 -17.5 1 95.38 60 ILE B C 1
ATOM 1414 O O . ILE B 1 60 ? 7 -19.844 -18.203 1 95.38 60 ILE B O 1
ATOM 1418 N N . HIS B 1 61 ? 8.719 -18.297 -17.984 1 94.69 61 HIS B N 1
ATOM 1419 C CA . HIS B 1 61 ? 8.844 -18.047 -19.422 1 94.69 61 HIS B CA 1
ATOM 1420 C C . HIS B 1 61 ? 7.512 -17.625 -20.031 1 94.69 61 HIS B C 1
ATOM 1422 O O . HIS B 1 61 ? 6.965 -16.578 -19.672 1 94.69 61 HIS B O 1
ATOM 1428 N N . ASN B 1 62 ? 6.938 -18.453 -20.906 1 95.56 62 ASN B N 1
ATOM 1429 C CA . ASN B 1 62 ? 5.715 -18.031 -21.578 1 95.56 62 ASN B CA 1
ATOM 1430 C C . ASN B 1 62 ? 4.492 -18.75 -21.031 1 95.56 62 ASN B C 1
ATOM 1432 O O . ASN B 1 62 ? 3.381 -18.578 -21.531 1 95.56 62 ASN B O 1
ATOM 1436 N N . LYS B 1 63 ? 4.645 -19.5 -20.031 1 97.56 63 LYS B N 1
ATOM 1437 C CA . LYS B 1 63 ? 3.547 -20.281 -19.469 1 97.56 63 LYS B CA 1
ATOM 1438 C C . LYS B 1 63 ? 3.104 -19.703 -18.125 1 97.56 63 LYS B C 1
ATOM 1440 O O . LYS B 1 63 ? 3.91 -19.125 -17.391 1 97.56 63 LYS B O 1
ATOM 1445 N N . GLY B 1 64 ? 1.81 -19.859 -17.797 1 97.69 64 GLY B N 1
ATOM 1446 C CA . GLY B 1 64 ? 1.281 -19.328 -16.547 1 97.69 64 GLY B CA 1
ATOM 1447 C C . GLY B 1 64 ? 0.059 -20.062 -16.047 1 97.69 64 GLY B C 1
ATOM 1448 O O . GLY B 1 64 ? -0.693 -20.641 -16.828 1 97.69 64 GLY B O 1
ATOM 1449 N N . HIS B 1 65 ? -0.023 -20.016 -14.812 1 97.94 65 HIS B N 1
ATOM 1450 C CA . HIS B 1 65 ? -1.158 -20.609 -14.102 1 97.94 65 HIS B CA 1
ATOM 1451 C C . HIS B 1 65 ? -1.668 -19.672 -13.016 1 97.94 65 HIS B C 1
ATOM 1453 O O . HIS B 1 65 ? -0.905 -19.266 -12.133 1 97.94 65 HIS B O 1
ATOM 1459 N N . SER B 1 66 ? -2.961 -19.297 -13.086 1 98 66 SER B N 1
ATOM 1460 C CA . SER B 1 66 ? -3.566 -18.438 -12.078 1 98 66 SER B CA 1
ATOM 1461 C C . SER B 1 66 ? -4.793 -19.094 -11.453 1 98 66 SER B C 1
ATOM 1463 O O . SER B 1 66 ? -5.598 -19.703 -12.148 1 98 66 SER B O 1
ATOM 1465 N N . VAL B 1 67 ? -4.852 -18.938 -10.164 1 97.69 67 VAL B N 1
ATOM 1466 C CA . VAL B 1 67 ? -6.02 -19.406 -9.422 1 97.69 67 VAL B CA 1
ATOM 1467 C C . VAL B 1 67 ? -6.633 -18.234 -8.648 1 97.69 67 VAL B C 1
ATOM 1469 O O . VAL B 1 67 ? -5.957 -17.594 -7.844 1 97.69 67 VAL B O 1
ATOM 1472 N N . THR B 1 68 ? -7.855 -17.984 -8.938 1 98.19 68 THR B N 1
ATOM 1473 C CA . THR B 1 68 ? -8.594 -16.953 -8.227 1 98.19 68 THR B CA 1
ATOM 1474 C C . THR B 1 68 ? -9.727 -17.562 -7.402 1 98.19 68 THR B C 1
ATOM 1476 O O . THR B 1 68 ? -10.547 -18.312 -7.93 1 98.19 68 THR B O 1
ATOM 1479 N N . THR B 1 69 ? -9.695 -17.281 -6.172 1 98.44 69 THR B N 1
ATOM 1480 C CA . THR B 1 69 ? -10.75 -17.719 -5.27 1 98.44 69 THR B CA 1
ATOM 1481 C C . THR B 1 69 ? -11.609 -16.531 -4.824 1 98.44 69 THR B C 1
ATOM 1483 O O . THR B 1 69 ? -11.078 -15.523 -4.344 1 98.44 69 THR B O 1
ATOM 1486 N N . LYS B 1 70 ? -12.867 -16.656 -5.035 1 98.56 70 LYS B N 1
ATOM 1487 C CA . LYS B 1 70 ? -13.828 -15.664 -4.566 1 98.56 70 LYS B CA 1
ATOM 1488 C C . LYS B 1 70 ? -14.633 -16.203 -3.381 1 98.56 70 LYS B C 1
ATOM 1490 O O . LYS B 1 70 ? -15.156 -17.312 -3.43 1 98.56 70 LYS B O 1
ATOM 1495 N 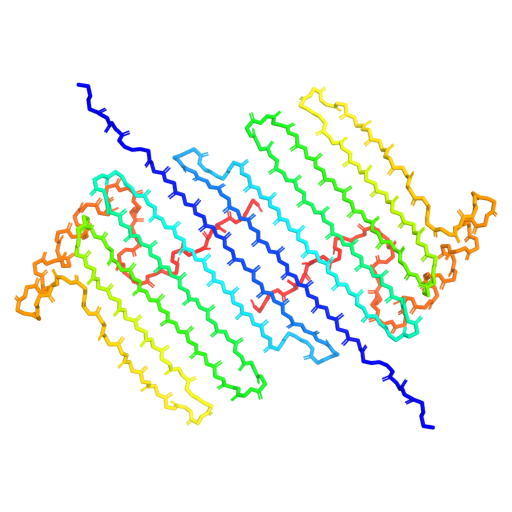N . HIS B 1 71 ? -14.656 -15.375 -2.369 1 98.56 71 HIS B N 1
ATOM 1496 C CA . HIS B 1 71 ? -15.539 -15.625 -1.239 1 98.56 71 HIS B CA 1
ATOM 1497 C C . HIS B 1 71 ? -16.688 -14.625 -1.217 1 98.56 71 HIS B C 1
ATOM 1499 O O . HIS B 1 71 ? -16.469 -13.414 -1.103 1 98.56 71 HIS B O 1
ATOM 1505 N N . SER B 1 72 ? -17.875 -15.211 -1.24 1 97.81 72 SER B N 1
ATOM 1506 C CA . SER B 1 72 ? -19.062 -14.352 -1.298 1 97.81 72 SER B CA 1
ATOM 1507 C C . SER B 1 72 ? -19.656 -14.141 0.089 1 97.81 72 SER B C 1
ATOM 1509 O O . SER B 1 72 ? -19.328 -14.867 1.029 1 97.81 72 SER B O 1
ATOM 1511 N N . SER B 1 73 ? -20.531 -13.125 0.113 1 97 73 SER B N 1
ATOM 1512 C CA . SER B 1 73 ? -21.109 -12.727 1.386 1 97 73 SER B CA 1
ATOM 1513 C C . SER B 1 73 ? -22.016 -13.82 1.941 1 97 73 SER B C 1
ATOM 1515 O O . SER B 1 73 ? -22.219 -13.906 3.154 1 97 73 SER B O 1
ATOM 1517 N N . ASP B 1 74 ? -22.453 -14.617 1.168 1 96.69 74 ASP B N 1
ATOM 1518 C CA . ASP B 1 74 ? -23.344 -15.688 1.632 1 96.69 74 ASP B CA 1
ATOM 1519 C C . ASP B 1 74 ? -22.547 -16.922 2.029 1 96.69 74 ASP B C 1
ATOM 1521 O O . ASP B 1 74 ? -23.125 -17.969 2.314 1 96.69 74 ASP B O 1
ATOM 1525 N N . GLY B 1 75 ? -21.312 -16.844 1.953 1 95.94 75 GLY B N 1
ATOM 1526 C CA . GLY B 1 75 ? -20.469 -17.938 2.418 1 95.94 75 GLY B CA 1
ATOM 1527 C C . GLY B 1 75 ? -19.984 -18.828 1.297 1 95.94 75 GLY B C 1
ATOM 1528 O O . GLY B 1 75 ? -19.172 -19.734 1.525 1 95.94 75 GLY B O 1
ATOM 1529 N N . ARG B 1 76 ? -20.469 -18.594 0.123 1 97.44 76 ARG B N 1
ATOM 1530 C CA . ARG B 1 76 ? -20.047 -19.422 -1.006 1 97.44 76 ARG B CA 1
ATOM 1531 C C . ARG B 1 76 ? -18.625 -19.094 -1.426 1 97.44 76 ARG B C 1
ATOM 1533 O O . ARG B 1 76 ? -18.188 -17.938 -1.355 1 97.44 76 ARG B O 1
ATOM 1540 N N . GLU B 1 77 ? -17.922 -20.141 -1.847 1 97.88 77 GLU B N 1
ATOM 1541 C CA . GLU B 1 77 ? -16.594 -20.016 -2.414 1 97.88 77 GLU B CA 1
ATOM 1542 C C . GLU B 1 77 ? -16.547 -20.5 -3.863 1 97.88 77 GLU B C 1
ATOM 1544 O O . GLU B 1 77 ? -17 -21.609 -4.168 1 97.88 77 GLU B O 1
ATOM 1549 N N . ASP B 1 78 ? -16.078 -19.656 -4.738 1 98.25 78 ASP B N 1
ATOM 1550 C CA . ASP B 1 78 ? -15.891 -20 -6.148 1 98.25 78 ASP B CA 1
ATOM 1551 C C . ASP B 1 78 ? -14.43 -19.844 -6.555 1 98.25 78 ASP B C 1
ATOM 1553 O O . ASP B 1 78 ? -13.742 -18.922 -6.109 1 98.25 78 ASP B O 1
ATOM 1557 N N . THR B 1 79 ? -14 -20.844 -7.312 1 98.12 79 THR B N 1
ATOM 1558 C CA . THR B 1 79 ? -12.609 -20.812 -7.766 1 98.12 79 THR B CA 1
ATOM 1559 C C . THR B 1 79 ? -12.539 -20.844 -9.289 1 98.12 79 THR B C 1
ATOM 1561 O O . THR B 1 79 ? -13.258 -21.594 -9.938 1 98.12 79 THR B O 1
ATOM 1564 N N . LEU B 1 80 ? -11.711 -19.938 -9.828 1 98.25 80 LEU B N 1
ATOM 1565 C CA . LEU B 1 80 ? -11.445 -19.875 -11.266 1 98.25 80 LEU B CA 1
ATOM 1566 C C . LEU B 1 80 ? -9.969 -20.125 -11.555 1 98.25 80 LEU B C 1
ATOM 1568 O O . LEU B 1 80 ? -9.102 -19.469 -10.977 1 98.25 80 LEU B O 1
ATOM 1572 N N . GLN B 1 81 ? -9.812 -21.172 -12.375 1 96.69 81 GLN B N 1
ATOM 1573 C CA . GLN B 1 81 ? -8.461 -21.484 -12.812 1 96.69 81 GLN B CA 1
ATOM 1574 C C . GLN B 1 81 ? -8.227 -21.016 -14.25 1 96.69 81 GLN B C 1
ATOM 1576 O O . GLN B 1 81 ? -9.07 -21.234 -15.125 1 96.69 81 GLN B O 1
ATOM 1581 N N . THR B 1 82 ? -7.055 -20.312 -14.391 1 97.94 82 THR B N 1
ATOM 1582 C CA . THR B 1 82 ? -6.707 -19.812 -15.719 1 97.94 82 THR B CA 1
ATOM 1583 C C . THR B 1 82 ? -5.309 -20.281 -16.125 1 97.94 82 THR B C 1
ATOM 1585 O O . THR B 1 82 ? -4.352 -20.109 -15.367 1 97.94 82 THR B O 1
ATOM 1588 N N . LEU B 1 83 ? -5.266 -20.875 -17.297 1 98.44 83 LEU B N 1
ATOM 1589 C CA . LEU B 1 83 ? -3.986 -21.312 -17.859 1 98.44 83 LEU B CA 1
ATOM 1590 C C . LEU B 1 83 ? -3.566 -20.406 -19.016 1 98.44 83 LEU B C 1
ATOM 1592 O O . LEU B 1 83 ? -4.383 -20.078 -19.875 1 98.44 83 LEU B O 1
ATOM 1596 N N . HIS B 1 84 ? -2.424 -19.984 -19.047 1 98.12 84 HIS B N 1
ATOM 1597 C CA . HIS B 1 84 ? -1.852 -19.188 -20.109 1 98.12 84 HIS B CA 1
ATOM 1598 C C . HIS B 1 84 ? -0.754 -19.938 -20.859 1 98.12 84 HIS B C 1
ATOM 1600 O O . HIS B 1 84 ? 0.289 -20.25 -20.266 1 98.12 84 HIS B O 1
ATOM 1606 N N . ASN B 1 85 ? -0.918 -20.234 -22.125 1 97.44 85 ASN B N 1
ATOM 1607 C CA . ASN B 1 85 ? 0.011 -20.953 -22.984 1 97.44 85 ASN B CA 1
ATOM 1608 C C . ASN B 1 85 ? 0.359 -22.328 -22.406 1 97.44 85 ASN B C 1
ATOM 1610 O O . ASN B 1 85 ? 1.516 -22.75 -22.453 1 97.44 85 ASN B O 1
ATOM 1614 N N . LEU B 1 86 ? -0.542 -22.844 -21.797 1 92.5 86 LEU B N 1
ATOM 1615 C CA . LEU B 1 86 ? -0.437 -24.141 -21.125 1 92.5 86 LEU B CA 1
ATOM 1616 C C . LEU B 1 86 ? -1.731 -24.922 -21.266 1 92.5 86 LEU B C 1
ATOM 1618 O O . LEU B 1 86 ? -2.82 -24.391 -21.062 1 92.5 86 LEU B O 1
ATOM 1622 N N . ASP B 1 87 ? -1.601 -26.188 -21.719 1 94.69 87 ASP B N 1
ATOM 1623 C CA . ASP B 1 87 ? -2.787 -27.047 -21.75 1 94.69 87 ASP B CA 1
ATOM 1624 C C . ASP B 1 87 ? -2.986 -27.75 -20.406 1 94.69 87 ASP B C 1
ATOM 1626 O O . ASP B 1 87 ? -2.041 -27.906 -19.641 1 94.69 87 ASP B O 1
ATOM 1630 N N . GLU B 1 88 ? -4.172 -28.203 -20.094 1 94.81 88 GLU B N 1
ATOM 1631 C CA . GLU B 1 88 ? -4.527 -28.812 -18.828 1 94.81 88 GLU B CA 1
ATOM 1632 C C . GLU B 1 88 ? -3.662 -30.047 -18.547 1 94.81 88 GLU B C 1
ATOM 1634 O O . GLU B 1 88 ? -3.289 -30.297 -17.406 1 94.81 88 GLU B O 1
ATOM 1639 N N . ASP B 1 89 ? -3.34 -30.844 -19.609 1 96.25 89 ASP B N 1
ATOM 1640 C CA . ASP B 1 89 ? -2.578 -32.094 -19.406 1 96.25 89 ASP B CA 1
ATOM 1641 C C . ASP B 1 89 ? -1.124 -31.781 -19.062 1 96.25 89 ASP B C 1
ATOM 1643 O O . ASP B 1 89 ? -0.402 -32.656 -18.578 1 96.25 89 ASP B O 1
ATOM 1647 N N . GLU B 1 90 ? -0.775 -30.484 -19.297 1 97.06 90 GLU B N 1
ATOM 1648 C CA . GLU B 1 90 ? 0.597 -30.078 -19.031 1 97.06 90 GLU B CA 1
ATOM 1649 C C . GLU B 1 90 ? 0.705 -29.391 -17.656 1 97.06 90 GLU B C 1
ATOM 1651 O O . GLU B 1 90 ? 1.805 -29.062 -17.203 1 97.06 90 GLU B O 1
ATOM 1656 N N . LEU B 1 91 ? -0.32 -29.172 -16.984 1 97.38 91 LEU B N 1
ATOM 1657 C CA . LEU B 1 91 ? -0.363 -28.391 -15.758 1 97.38 91 LEU B CA 1
ATOM 1658 C C . LEU B 1 91 ? 0.538 -29 -14.688 1 97.38 91 LEU B C 1
ATOM 1660 O O . LEU B 1 91 ? 1.265 -28.266 -14 1 97.38 91 LEU B O 1
ATOM 1664 N N . GLY B 1 92 ? 0.463 -30.219 -14.492 1 96.44 92 GLY B N 1
ATOM 1665 C CA . GLY B 1 92 ? 1.302 -30.875 -13.5 1 96.44 92 GLY B CA 1
ATOM 1666 C C . GLY B 1 92 ? 2.783 -30.609 -13.711 1 96.44 92 GLY B C 1
ATOM 1667 O O . GLY B 1 92 ? 3.496 -30.266 -12.766 1 96.44 92 GLY B O 1
ATOM 1668 N N . ASP B 1 93 ? 3.184 -30.875 -14.969 1 97 93 ASP B N 1
ATOM 1669 C CA . ASP B 1 93 ? 4.582 -30.625 -15.305 1 97 93 ASP B CA 1
ATOM 1670 C C . ASP B 1 93 ? 4.945 -29.156 -15.086 1 97 93 ASP B C 1
ATOM 1672 O O . ASP B 1 93 ? 6.039 -28.844 -14.594 1 97 93 ASP B O 1
ATOM 1676 N N . PHE B 1 94 ? 4.066 -28.281 -15.547 1 96.81 94 PHE B N 1
ATOM 1677 C CA . PHE B 1 94 ? 4.277 -26.844 -15.328 1 96.81 94 PHE B CA 1
ATOM 1678 C C . PHE B 1 94 ? 4.48 -26.547 -13.852 1 96.81 94 PHE B C 1
ATOM 1680 O O . PHE B 1 94 ? 5.434 -25.859 -13.477 1 96.81 94 PHE B O 1
ATOM 1687 N N . GLU B 1 95 ? 3.605 -27.016 -12.984 1 95.5 95 GLU B N 1
ATOM 1688 C CA . GLU B 1 95 ? 3.686 -26.75 -11.547 1 95.5 95 GLU B CA 1
ATOM 1689 C C . GLU B 1 95 ? 5 -27.25 -10.969 1 95.5 95 GLU B C 1
ATOM 1691 O O . GLU B 1 95 ? 5.621 -26.578 -10.141 1 95.5 95 GLU B O 1
ATOM 1696 N N . GLN B 1 96 ? 5.387 -28.453 -11.391 1 94.94 96 GLN B N 1
ATOM 1697 C CA . GLN B 1 96 ? 6.641 -29.016 -10.898 1 94.94 96 GLN B CA 1
ATOM 1698 C C . GLN B 1 96 ? 7.832 -28.156 -11.328 1 94.94 96 GLN B C 1
ATOM 1700 O O . GLN B 1 96 ? 8.719 -27.875 -10.516 1 94.94 96 GLN B O 1
ATOM 1705 N N . ASN B 1 97 ? 7.867 -27.781 -12.602 1 94.81 97 ASN B N 1
ATOM 1706 C CA . ASN B 1 97 ? 8.945 -26.953 -13.125 1 94.81 97 ASN B CA 1
ATOM 1707 C C . ASN B 1 97 ? 9 -25.594 -12.422 1 94.81 97 ASN B C 1
ATOM 1709 O O . ASN B 1 97 ? 10.07 -25.125 -12.062 1 94.81 97 ASN B O 1
ATOM 1713 N N . TRP B 1 98 ? 7.871 -25.062 -12.281 1 95.25 98 TRP B N 1
ATOM 1714 C CA . TRP B 1 98 ? 7.805 -23.766 -11.602 1 95.25 98 TRP B CA 1
ATOM 1715 C C . TRP B 1 98 ? 8.352 -23.875 -10.188 1 95.25 98 TRP B C 1
ATOM 1717 O O . TRP B 1 98 ? 9.18 -23.062 -9.766 1 95.25 98 TRP B O 1
ATOM 1727 N N . LYS B 1 99 ? 7.867 -24.812 -9.453 1 92.25 99 LYS B N 1
ATOM 1728 C CA . LYS B 1 99 ? 8.297 -25 -8.07 1 92.25 99 LYS B CA 1
ATOM 1729 C C . LYS B 1 99 ? 9.812 -25.188 -7.984 1 92.25 99 LYS B C 1
ATOM 1731 O O . LYS B 1 99 ? 10.469 -24.594 -7.125 1 92.25 99 LYS B O 1
ATOM 1736 N N . ALA B 1 100 ? 10.297 -25.984 -8.836 1 92.44 100 ALA B N 1
ATOM 1737 C CA . ALA B 1 100 ? 11.734 -26.25 -8.836 1 92.44 100 ALA B CA 1
ATOM 1738 C C . ALA B 1 100 ? 12.539 -24.969 -9.016 1 92.44 100 ALA B C 1
ATOM 1740 O O . ALA B 1 100 ? 13.57 -24.781 -8.375 1 92.44 100 ALA B O 1
ATOM 1741 N N . ASN B 1 101 ? 12.07 -24.125 -9.906 1 91.19 101 ASN B N 1
ATOM 1742 C CA . ASN B 1 101 ? 12.773 -22.875 -10.172 1 91.19 101 ASN B CA 1
ATOM 1743 C C . ASN B 1 101 ? 12.516 -21.828 -9.086 1 91.19 101 ASN B C 1
ATOM 1745 O O . ASN B 1 101 ? 13.414 -21.094 -8.695 1 91.19 101 ASN B O 1
ATOM 1749 N N . ALA B 1 102 ? 11.297 -21.766 -8.641 1 90.25 102 ALA B N 1
ATOM 1750 C CA . ALA B 1 102 ? 10.922 -20.781 -7.633 1 90.25 102 ALA B CA 1
ATOM 1751 C C . ALA B 1 102 ? 11.625 -21.062 -6.305 1 90.25 102 ALA B C 1
ATOM 1753 O O . ALA B 1 102 ? 12.008 -20.125 -5.594 1 90.25 102 ALA B O 1
ATOM 1754 N N . ASP B 1 103 ? 11.719 -22.266 -5.922 1 87.38 103 ASP B N 1
ATOM 1755 C CA . ASP B 1 103 ? 12.289 -22.641 -4.637 1 87.38 103 ASP B CA 1
ATOM 1756 C C . ASP B 1 103 ? 13.734 -22.172 -4.516 1 87.38 103 ASP B C 1
ATOM 1758 O O . ASP B 1 103 ? 14.25 -22 -3.41 1 87.38 103 ASP B O 1
ATOM 1762 N N . LYS B 1 104 ? 14.391 -21.969 -5.598 1 84.81 104 LYS B N 1
ATOM 1763 C CA . LYS B 1 104 ? 15.766 -21.484 -5.59 1 84.81 104 LYS B CA 1
ATOM 1764 C C . LYS B 1 104 ? 15.828 -20.031 -5.109 1 84.81 104 LYS B C 1
ATOM 1766 O O . LYS B 1 104 ? 16.797 -19.625 -4.469 1 84.81 104 LYS B O 1
ATOM 1771 N N . TYR B 1 105 ? 14.742 -19.344 -5.438 1 82.5 105 TYR B N 1
ATOM 1772 C CA . TYR B 1 105 ? 14.836 -17.906 -5.27 1 82.5 105 TYR B CA 1
ATOM 1773 C C . TYR B 1 105 ? 13.852 -17.406 -4.219 1 82.5 105 TYR B C 1
ATOM 1775 O O . TYR B 1 105 ? 14.062 -16.359 -3.605 1 82.5 105 TYR B O 1
ATOM 1783 N N . PHE B 1 106 ? 12.781 -17.984 -4.078 1 82 106 PHE B N 1
ATOM 1784 C CA . PHE B 1 106 ? 11.805 -17.625 -3.055 1 82 106 PHE B CA 1
ATOM 1785 C C . PHE B 1 106 ? 11.336 -18.859 -2.291 1 82 106 PHE B C 1
ATOM 1787 O O . PHE B 1 106 ? 10.148 -19.188 -2.307 1 82 106 PHE B O 1
ATOM 1794 N N . PRO B 1 107 ? 12.195 -19.312 -1.504 1 76.31 107 PRO B N 1
ATOM 1795 C CA . PRO B 1 107 ? 11.883 -20.562 -0.803 1 76.31 107 PRO B CA 1
ATOM 1796 C C . PRO B 1 107 ? 10.656 -20.438 0.091 1 76.31 107 PRO B C 1
ATOM 1798 O O . PRO B 1 107 ? 10.484 -19.438 0.786 1 76.31 107 PRO B O 1
ATOM 1801 N N . GLY B 1 108 ? 9.789 -21.406 0.107 1 72.31 108 GLY B N 1
ATOM 1802 C CA . GLY B 1 108 ? 8.625 -21.516 0.965 1 72.31 108 GLY B CA 1
ATOM 1803 C C . GLY B 1 108 ? 7.391 -20.859 0.385 1 72.31 108 GLY B C 1
ATOM 1804 O O . GLY B 1 108 ? 6.352 -20.781 1.044 1 72.31 108 GLY B O 1
ATOM 1805 N N . ARG B 1 109 ? 7.461 -20.266 -0.719 1 72.56 109 ARG B N 1
ATOM 1806 C CA . ARG B 1 109 ? 6.316 -19.547 -1.266 1 72.56 109 ARG B CA 1
ATOM 1807 C C 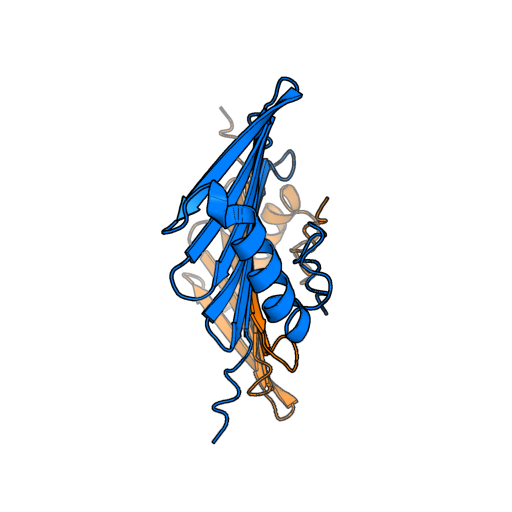. ARG B 1 109 ? 5.469 -20.438 -2.154 1 72.56 109 ARG B C 1
ATOM 1809 O O . ARG B 1 109 ? 4.422 -20.031 -2.656 1 72.56 109 ARG B O 1
ATOM 1816 N N . ASP B 1 110 ? 5.836 -21.672 -2.342 1 60.5 110 ASP B N 1
ATOM 1817 C CA . ASP B 1 110 ? 5.062 -22.594 -3.178 1 60.5 110 ASP B CA 1
ATOM 1818 C C . ASP B 1 110 ? 3.773 -23.016 -2.479 1 60.5 110 ASP B C 1
ATOM 1820 O O . ASP B 1 110 ? 2.824 -23.453 -3.131 1 60.5 110 ASP B O 1
ATOM 1824 N N . LYS B 1 111 ? 3.791 -23.234 -1.069 1 53.47 111 LYS B N 1
ATOM 1825 C CA . LYS B 1 111 ? 2.676 -23.828 -0.339 1 53.47 111 LYS B CA 1
ATOM 1826 C C . LYS B 1 111 ? 1.582 -22.797 -0.073 1 53.47 111 LYS B C 1
ATOM 1828 O O . LYS B 1 111 ? 0.757 -22.984 0.825 1 53.47 111 LYS B O 1
ATOM 1833 N N . GLY B 1 112 ? 1.202 -22.062 -0.943 1 52.41 112 GLY B N 1
ATOM 1834 C CA . GLY B 1 112 ? 0.084 -21.172 -0.653 1 52.41 112 GLY B CA 1
ATOM 1835 C C . GLY B 1 112 ? 0.401 -20.141 0.412 1 52.41 112 GLY B C 1
ATOM 1836 O O . GLY B 1 112 ? -0.505 -19.516 0.966 1 52.41 112 GLY B O 1
ATOM 1837 N N . SER B 1 113 ? 1.343 -20.531 1.241 1 49.88 113 SER B N 1
ATOM 1838 C CA . SER B 1 113 ? 1.627 -19.641 2.365 1 49.88 113 SER B CA 1
ATOM 1839 C C . SER B 1 113 ? 1.855 -18.203 1.896 1 49.88 113 SER B C 1
ATOM 1841 O O . SER B 1 113 ? 2.25 -17.984 0.751 1 49.88 113 SER B O 1
ATOM 1843 N N . ALA B 1 114 ? 1.15 -17.25 2.615 1 47.78 114 ALA B N 1
ATOM 1844 C CA . ALA B 1 114 ? 1.019 -15.805 2.439 1 47.78 114 ALA B CA 1
ATOM 1845 C C . ALA B 1 114 ? 2.367 -15.164 2.123 1 47.78 114 ALA B C 1
ATOM 1847 O O . ALA B 1 114 ? 3.305 -15.25 2.918 1 47.78 114 ALA B O 1
ATOM 1848 N N . CYS B 1 115 ? 2.818 -15.43 0.965 1 45.12 115 CYS B N 1
ATOM 1849 C CA . CYS B 1 115 ? 3.986 -14.727 0.441 1 45.12 115 CYS B CA 1
ATOM 1850 C C . CYS B 1 115 ? 4.27 -13.461 1.242 1 45.12 115 CYS B C 1
ATOM 1852 O O . CYS B 1 115 ? 5.43 -13.117 1.472 1 45.12 115 CYS B O 1
ATOM 1854 N N . TRP B 1 116 ? 3.227 -12.555 1.519 1 51.28 116 TRP B N 1
ATOM 1855 C CA . TRP B 1 116 ? 3.551 -11.141 1.719 1 51.28 116 TRP B CA 1
ATOM 1856 C C . TRP B 1 116 ? 3.932 -10.875 3.17 1 51.28 116 TRP B C 1
ATOM 1858 O O . TRP B 1 116 ? 3.814 -9.742 3.65 1 51.28 116 TRP B O 1
ATOM 1868 N N . ARG B 1 117 ? 4.027 -11.875 4.012 1 44.16 117 ARG B N 1
ATOM 1869 C CA . ARG B 1 117 ? 4.531 -11.336 5.27 1 44.16 117 ARG B CA 1
ATOM 1870 C C . ARG B 1 117 ? 5.809 -10.539 5.051 1 44.16 117 ARG B C 1
ATOM 1872 O O . ARG B 1 117 ? 6.906 -11.102 5.012 1 44.16 117 ARG B O 1
ATOM 1879 N N . ILE B 1 118 ? 5.715 -9.828 4.07 1 39.47 118 ILE B N 1
ATOM 1880 C CA . ILE B 1 118 ? 6.859 -8.93 4.043 1 39.47 118 ILE B CA 1
ATOM 1881 C C . ILE B 1 118 ? 7.152 -8.414 5.449 1 39.47 118 ILE B C 1
ATOM 1883 O O . ILE B 1 118 ? 6.328 -7.715 6.047 1 39.47 118 ILE B O 1
ATOM 1887 N N . LYS B 1 119 ? 7.801 -9.164 6.289 1 36.97 119 LYS B N 1
ATOM 1888 C CA . LYS B 1 119 ? 8.289 -8.695 7.582 1 36.97 119 LYS B CA 1
ATOM 1889 C C . LYS B 1 119 ? 8.68 -7.219 7.52 1 36.97 119 LYS B C 1
ATOM 1891 O O . LYS B 1 119 ? 9.531 -6.832 6.727 1 36.97 119 LYS B O 1
ATOM 1896 N N . GLY B 1 120 ? 7.711 -6.312 7.504 1 33.19 120 GLY B N 1
ATOM 1897 C CA . GLY B 1 120 ? 8.094 -4.922 7.695 1 33.19 120 GLY B CA 1
ATOM 1898 C C . GLY B 1 120 ? 9.133 -4.738 8.789 1 33.19 120 GLY B C 1
ATOM 1899 O O . GLY B 1 120 ? 9.273 -5.59 9.664 1 33.19 120 GLY B O 1
ATOM 1900 N N . PRO B 1 121 ? 10.023 -3.826 8.57 1 30.55 121 PRO B N 1
ATOM 1901 C CA . PRO B 1 121 ? 11 -3.631 9.648 1 30.55 121 PRO B CA 1
ATOM 1902 C C . PRO B 1 121 ? 10.344 -3.502 11.016 1 30.55 121 PRO B C 1
ATOM 1904 O O . PRO B 1 121 ? 9.18 -3.115 11.117 1 30.55 121 PRO B O 1
#

Foldseek 3Di:
DPVQPDKDKDKDKDWDDDPVGTFKIKIKMKIAGPQGWIWIWIWIGGNVQGKIKIKIKTDGDQKIKMKIWIAGNVGDIDIDIDITPDDPVCVVVVLVVNCVVCCVPQNPVSPVPDSPVVVDD/DPVQWDKDKDKDKDWDDDPVGTFKIKIKMKIAGPQGWIWIWIWIGGNVQGKIKIKIKTDGDQKIKMKIWIAGNVGDIDIDIDITPDDPVCVVVVLVVNCVVCCVPQNPVSPVPPSPVVVDD

Solvent-accessible surface area (backbone atoms only — not comparable to full-atom values): 12791 Å² total; per-residue (Å²): 127,81,74,71,48,69,45,36,36,40,39,38,37,39,38,36,31,38,88,89,40,75,37,36,39,38,38,36,37,37,37,38,36,46,86,47,32,34,42,36,38,37,40,36,39,35,58,84,70,38,33,35,39,38,35,43,34,41,34,41,72,79,30,34,43,33,40,35,38,35,38,41,62,85,70,49,76,47,75,47,80,47,64,35,82,52,56,80,90,44,43,64,60,49,53,52,53,44,46,64,58,38,46,76,75,47,66,74,46,80,74,73,45,76,68,69,69,60,78,64,133,125,79,74,72,48,67,46,35,35,40,38,39,36,40,36,36,30,38,88,88,40,74,39,35,38,38,39,37,36,38,37,37,36,45,86,46,30,34,41,35,38,38,40,37,40,34,58,83,71,38,33,35,40,39,36,44,35,41,33,40,70,78,30,34,42,34,41,34,38,37,37,42,63,86,68,49,74,46,76,48,80,45,65,36,82,51,56,80,92,46,43,65,61,50,53,52,52,44,46,63,58,39,47,76,74,48,64,73,47,79,75,74,44,75,69,69,70,61,77,67,133

InterPro domains:
  IPR019376 Myeloid leukemia factor [PF10248] (3-100)
  IPR019376 Myeloid leukemia factor [PTHR13105] (6-112)

Secondary structure (DSSP, 8-state):
-------EEEEEEEEEEETTEEEEEEEEEEEE-GGGEEEEEEEEEETTTTEEEEEEEEEETTEEEEEEEEE-TTS-EEEEEEEES--GGGHHHHHHHHHHHHHHHSTT-SSS--TT-----/-------EEEEEEEEEEETTEEEEEEEEEEEE-GGG-EEEEEEEEETTTTEEEEEEEEEETTEEEEEEEEE-TTS-EEEEEEEES--GGGHHHHHHHHHHHHHHHSTT-TTS--TT-----

Organism: Solanum tuberosum (NCBI:txid4113)

Sequence (242 aa):
MYFTGSQSFSYRRVSYGGLNGMYYTCSEGRMIGPDGVVLAEMKEEDKMIGESLHTISKGIHNKGHSVTTKHSSDGREDTLQTLHNLDEDELGDFEQNWKANADKYFPGRDKGSACWRIKGPMYFTGSQSFSYRRVSYGGLNGMYYTCSEGRMIGPDGVVLAEMKEEDKMIGESLHTISKGIHNKGHSVTTKHSSDGREDTLQTLHNLDEDELGDFEQNWKANADKYFPGRDKGSACWRIKGP